Protein AF-A0A6A4GCY9-F1 (afdb_monomer)

Nearest PDB structures (foldseek):
  4qnb-assembly1_A  TM=3.065E-01  e=9.633E+00  Human immunodeficiency virus type 1 (NEW YORK-5 ISOLATE)

pLDDT: mean 76.57, std 22.84, range [27.12, 96.94]

Organism: NCBI:txid1447944

Mean predicted aligned error: 15.74 Å

Sequence (218 aa):
MSSVSQSGEEPVFSLNTETPIQSDPISTRIRATATAKATSNSPFIAPVEPPSNQQTNTQRTDHFAQVPKLAPKGTNFLAFKEQWHIAIAAAGYSHLFDTSFIPPTNPKDPEAPGYIAELTIFQSYTRLESQARSLLTARLDDRLMCKVMKGSTRVLDIWVKLVEQLQVKSEIAISDMKADWEQHTCGPKVNLIDFLAEDQEMVDEIENAGGEVSDSEF

Structure (mmCIF, N/CA/C/O backbone):
data_AF-A0A6A4GCY9-F1
#
_entry.id   AF-A0A6A4GCY9-F1
#
loop_
_atom_site.group_PDB
_atom_site.id
_atom_site.type_symbol
_atom_site.label_atom_id
_atom_site.label_alt_id
_atom_site.label_comp_id
_atom_site.label_asym_id
_atom_site.label_entity_id
_atom_site.label_seq_id
_atom_site.pdbx_PDB_ins_code
_atom_site.Cartn_x
_atom_site.Cartn_y
_atom_site.Cartn_z
_atom_site.occupancy
_atom_site.B_iso_or_equiv
_atom_site.auth_seq_id
_atom_site.auth_comp_id
_atom_site.auth_asym_id
_atom_site.auth_atom_id
_atom_site.pdbx_PDB_model_num
ATOM 1 N N . MET A 1 1 ? -63.575 4.027 -14.511 1.00 34.59 1 MET A N 1
ATOM 2 C CA . MET A 1 1 ? -63.217 3.734 -15.913 1.00 34.59 1 MET A CA 1
ATOM 3 C C . MET A 1 1 ? -63.452 4.994 -16.730 1.00 34.59 1 MET A C 1
ATOM 5 O O . MET A 1 1 ? -64.536 5.533 -16.584 1.00 34.59 1 MET A O 1
ATOM 9 N N . SER A 1 2 ? -62.415 5.440 -17.460 1.00 34.00 2 SER A N 1
ATOM 10 C CA . SER A 1 2 ? -62.393 6.101 -18.791 1.00 34.00 2 SER A CA 1
ATOM 11 C C . SER A 1 2 ? -63.500 7.120 -19.140 1.00 34.00 2 SER A C 1
ATOM 13 O O . SER A 1 2 ? -64.668 6.825 -18.968 1.00 34.00 2 SER A O 1
ATOM 15 N N . SER A 1 3 ? -63.286 8.296 -19.736 1.00 32.81 3 SER A N 1
ATOM 16 C CA . SER A 1 3 ? -62.187 8.856 -20.530 1.00 32.81 3 SER A CA 1
ATOM 17 C C . SER A 1 3 ? -62.479 10.346 -20.820 1.00 32.81 3 SER A C 1
ATOM 19 O O . SER A 1 3 ? -63.639 10.726 -20.913 1.00 32.81 3 SER A O 1
ATOM 21 N N . VAL A 1 4 ? -61.405 11.129 -20.995 1.00 30.95 4 VAL A N 1
ATOM 22 C CA . VAL A 1 4 ? -61.100 12.114 -22.071 1.00 30.95 4 VAL A CA 1
ATOM 23 C C . VAL A 1 4 ? -62.243 12.958 -22.676 1.00 30.95 4 VAL A C 1
ATOM 25 O O . VAL A 1 4 ? -63.154 12.403 -23.284 1.00 30.95 4 VAL A O 1
ATOM 28 N N . SER A 1 5 ? -62.081 14.294 -22.715 1.00 32.53 5 SER A N 1
ATOM 29 C CA . SER A 1 5 ? -61.862 15.091 -23.958 1.00 32.53 5 SER A CA 1
ATOM 30 C C . SER A 1 5 ? -62.069 16.605 -23.786 1.00 32.53 5 SER A C 1
ATOM 32 O O . SER A 1 5 ? -62.898 17.016 -22.985 1.00 32.53 5 SER A O 1
ATOM 34 N N . GLN A 1 6 ? -61.395 17.352 -24.680 1.00 31.86 6 GLN A N 1
ATOM 35 C CA . GLN A 1 6 ? -61.565 18.749 -25.159 1.00 31.86 6 GLN A CA 1
ATOM 36 C C . GLN A 1 6 ? -60.394 19.659 -24.741 1.00 31.86 6 GLN A C 1
ATOM 38 O O . GLN A 1 6 ? -60.183 19.879 -23.558 1.00 31.86 6 GLN A O 1
ATOM 43 N N . SER A 1 7 ? -59.448 20.045 -25.615 1.00 34.38 7 SER A N 1
ATOM 44 C CA . SER A 1 7 ? -59.515 20.796 -26.893 1.00 34.38 7 SER A CA 1
ATOM 45 C C . SER A 1 7 ? -60.159 22.176 -26.737 1.00 34.38 7 SER A C 1
ATOM 47 O O . SER A 1 7 ? -61.351 22.272 -26.468 1.00 34.38 7 SER A O 1
ATOM 49 N N . GLY A 1 8 ? -59.352 23.225 -26.916 1.00 30.17 8 GLY A N 1
ATOM 50 C CA . GLY A 1 8 ? -59.774 24.623 -26.951 1.00 30.17 8 GLY A CA 1
ATOM 51 C C . GLY A 1 8 ? -58.692 25.489 -27.602 1.00 30.17 8 GLY A C 1
ATOM 52 O O . GLY A 1 8 ? -57.516 25.365 -27.267 1.00 30.17 8 GLY A O 1
ATOM 53 N N . GLU A 1 9 ? -59.120 26.283 -28.577 1.00 31.88 9 GLU A N 1
ATOM 54 C CA . GLU A 1 9 ? -58.352 27.092 -29.527 1.00 31.88 9 GLU A CA 1
ATOM 55 C C . GLU A 1 9 ? -57.856 28.448 -28.951 1.00 31.88 9 GLU A C 1
ATOM 57 O O . GLU A 1 9 ? -58.270 28.873 -27.875 1.00 31.88 9 GLU A O 1
ATOM 62 N N . GLU A 1 10 ? -56.950 29.081 -29.714 1.00 34.16 10 GLU A N 1
ATOM 63 C CA . GLU A 1 10 ? -56.359 30.450 -29.717 1.00 34.16 10 GLU A CA 1
ATOM 64 C C . GLU A 1 10 ? -57.265 31.637 -29.255 1.00 34.16 10 GLU A C 1
ATOM 66 O O . GLU A 1 10 ? -58.482 31.463 -29.285 1.00 34.16 10 GLU A O 1
ATOM 71 N N . PRO A 1 11 ? -56.768 32.871 -28.902 1.00 40.78 11 PRO A N 1
ATOM 72 C CA . PRO A 1 11 ? -55.827 33.678 -29.713 1.00 40.78 11 PRO A CA 1
ATOM 73 C C . PRO A 1 11 ? -54.917 34.748 -29.029 1.00 40.78 11 PRO A C 1
ATOM 75 O O . PRO A 1 11 ? -54.937 35.013 -27.831 1.00 40.78 11 PRO A O 1
ATOM 78 N N . VAL A 1 12 ? -54.113 35.365 -29.904 1.00 37.50 12 VAL A N 1
ATOM 79 C CA . VAL A 1 12 ? -53.205 36.533 -29.824 1.00 37.50 12 VAL A CA 1
ATOM 80 C C . VAL A 1 12 ? -53.806 37.793 -29.172 1.00 37.50 12 VAL A C 1
ATOM 82 O O . VAL A 1 12 ? -54.912 38.155 -29.543 1.00 37.50 12 VAL A O 1
ATOM 85 N N . PHE A 1 13 ? -53.034 38.546 -28.363 1.00 27.97 13 PHE A N 1
ATOM 86 C CA . PHE A 1 13 ? -53.015 40.029 -28.368 1.00 27.97 13 PHE A CA 1
ATOM 87 C C . PHE A 1 13 ? -51.719 40.619 -27.771 1.00 27.97 13 PHE A C 1
ATOM 89 O O . PHE A 1 13 ? -51.193 40.156 -26.762 1.00 27.97 13 PHE A O 1
ATOM 96 N N . SER A 1 14 ? -51.223 41.654 -28.449 1.00 30.08 14 SER A N 1
ATOM 97 C CA . SER A 1 14 ? -49.981 42.400 -28.219 1.00 30.08 14 SER A CA 1
ATOM 98 C C . SER A 1 14 ? -50.121 43.568 -27.225 1.00 30.08 14 SER A C 1
ATOM 100 O O . SER A 1 14 ? -51.229 43.991 -26.917 1.00 30.08 14 SER A O 1
ATOM 102 N N . LEU A 1 15 ? -48.959 44.174 -26.922 1.00 27.12 15 LEU A N 1
ATOM 103 C CA . LEU A 1 15 ? -48.684 45.555 -26.468 1.00 27.12 15 LEU A CA 1
ATOM 104 C C . LEU A 1 15 ? -48.473 45.811 -24.964 1.00 27.12 15 LEU A C 1
ATOM 106 O O . LEU A 1 15 ? -49.390 46.063 -24.197 1.00 27.12 15 LEU A O 1
ATOM 110 N N . ASN A 1 16 ? -47.180 45.856 -24.624 1.00 32.66 16 ASN A N 1
ATOM 111 C CA . ASN A 1 16 ? -46.458 46.983 -24.023 1.00 32.66 16 ASN A CA 1
ATOM 112 C C . ASN A 1 16 ? -47.166 47.808 -22.937 1.00 32.66 16 ASN A C 1
ATOM 114 O O . ASN A 1 16 ? -48.049 48.618 -23.207 1.00 32.66 16 ASN A O 1
ATOM 118 N N . THR A 1 17 ? -46.596 47.774 -21.734 1.00 30.52 17 THR A N 1
ATOM 119 C CA . THR A 1 17 ? -46.567 48.947 -20.856 1.00 30.52 17 THR A CA 1
ATOM 120 C C . THR A 1 17 ? -45.145 49.120 -20.334 1.00 30.52 17 THR A C 1
ATOM 122 O O . THR A 1 17 ? -44.640 48.326 -19.547 1.00 30.52 17 THR A O 1
ATOM 125 N N . GLU A 1 18 ? -44.489 50.148 -20.860 1.00 33.09 18 GLU A N 1
ATOM 126 C CA . GLU A 1 18 ? -43.215 50.699 -20.408 1.00 33.09 18 GLU A CA 1
ATOM 127 C C . GLU A 1 18 ? -43.496 51.544 -19.153 1.00 33.09 18 GLU A C 1
ATOM 129 O O . GLU A 1 18 ? -44.460 52.310 -19.131 1.00 33.09 18 GLU A O 1
ATOM 134 N N . THR A 1 19 ? -42.761 51.371 -18.052 1.00 31.61 19 THR A N 1
ATOM 135 C CA . THR A 1 19 ? -41.764 52.320 -17.492 1.00 31.61 19 THR A CA 1
ATOM 136 C C . THR A 1 19 ? -41.604 52.032 -15.971 1.00 31.61 19 THR A C 1
ATOM 138 O O . THR A 1 19 ? -42.406 51.285 -15.413 1.00 31.61 19 THR A O 1
ATOM 141 N N . PRO A 1 20 ? -40.649 52.629 -15.227 1.00 41.44 20 PRO A N 1
ATOM 142 C CA . PRO A 1 20 ? -39.195 52.496 -15.366 1.00 41.44 20 PRO A CA 1
ATOM 143 C C . PRO A 1 20 ? -38.510 52.351 -13.981 1.00 41.44 20 PRO A C 1
ATOM 145 O O . PRO A 1 20 ? -38.681 53.219 -13.132 1.00 41.44 20 PRO A O 1
ATOM 148 N N . ILE A 1 21 ? -37.658 51.350 -13.726 1.00 36.75 21 ILE A N 1
ATOM 149 C CA . ILE A 1 21 ? -36.753 51.415 -12.556 1.00 36.75 21 ILE A CA 1
ATOM 150 C C . ILE A 1 21 ? -35.355 50.916 -12.935 1.00 36.75 21 ILE A C 1
ATOM 152 O O . ILE A 1 21 ? -35.083 49.724 -13.005 1.00 36.75 21 ILE A O 1
ATOM 156 N N . GLN A 1 22 ? -34.504 51.904 -13.222 1.00 41.88 22 GLN A N 1
ATOM 157 C CA . GLN A 1 22 ? -33.107 52.017 -12.803 1.00 41.88 22 GLN A CA 1
ATOM 158 C C . GLN A 1 22 ? -32.239 50.752 -12.916 1.00 41.88 22 GLN A C 1
ATOM 160 O O . GLN A 1 22 ? -32.131 49.941 -12.004 1.00 41.88 22 GLN A O 1
ATOM 165 N N . SER A 1 23 ? -31.545 50.643 -14.046 1.00 38.06 23 SER A N 1
ATOM 166 C CA . SER A 1 23 ? -30.510 49.643 -14.297 1.00 38.06 23 SER A CA 1
ATOM 167 C C . SER A 1 23 ? -29.240 49.900 -13.476 1.00 38.06 23 SER A C 1
ATOM 169 O O . SER A 1 23 ? -28.607 50.949 -13.616 1.00 38.06 23 SER A O 1
ATOM 171 N N . ASP A 1 24 ? -28.849 48.899 -12.687 1.00 42.56 24 ASP A N 1
ATOM 172 C CA . ASP A 1 24 ? -27.568 48.812 -11.985 1.00 42.56 24 ASP A CA 1
ATOM 173 C C . ASP A 1 24 ? -26.361 48.830 -12.950 1.00 42.56 24 ASP A C 1
ATOM 175 O O . ASP A 1 24 ? -26.383 48.169 -13.997 1.00 42.56 24 ASP A O 1
ATOM 179 N N . PRO A 1 25 ? -25.246 49.493 -12.583 1.00 46.34 25 PRO A N 1
ATOM 180 C CA . PRO A 1 25 ? -24.057 49.663 -13.429 1.00 46.34 25 PRO A CA 1
ATOM 181 C C . PRO A 1 25 ? -23.270 48.367 -13.709 1.00 46.34 25 PRO A C 1
ATOM 183 O O . PRO A 1 25 ? -22.265 48.394 -14.421 1.00 46.34 25 PRO A O 1
ATOM 186 N N . ILE A 1 26 ? -23.709 47.222 -13.180 1.00 42.91 26 ILE A N 1
ATOM 187 C CA . ILE A 1 26 ? -23.039 45.926 -13.358 1.00 42.91 26 ILE A CA 1
ATOM 188 C C . ILE A 1 26 ? -23.503 45.228 -14.651 1.00 42.91 26 ILE A C 1
ATOM 190 O O . ILE A 1 26 ? -22.703 44.567 -15.315 1.00 42.91 26 ILE A O 1
ATOM 194 N N . SER A 1 27 ? -24.750 45.440 -15.089 1.00 36.28 27 SER A N 1
ATOM 195 C CA . SER A 1 27 ? -25.304 44.755 -16.272 1.00 36.28 27 SER A CA 1
ATOM 196 C C . SER A 1 27 ? -24.736 45.287 -17.602 1.00 36.28 27 SER A C 1
ATOM 198 O O . SER A 1 27 ? -24.554 44.545 -18.570 1.00 36.28 27 SER A O 1
ATOM 200 N N . THR A 1 28 ? -24.323 46.557 -17.640 1.00 38.84 28 THR A N 1
ATOM 201 C CA . THR A 1 28 ? -23.733 47.188 -18.836 1.00 38.84 28 THR A CA 1
ATOM 202 C C . THR A 1 28 ? -22.344 46.636 -19.179 1.00 38.84 28 THR A C 1
ATOM 204 O O . THR A 1 28 ? -21.918 46.703 -20.333 1.00 38.84 28 THR A O 1
ATOM 207 N N . ARG A 1 29 ? -21.634 46.023 -18.219 1.00 41.16 29 ARG A N 1
ATOM 208 C CA . ARG A 1 29 ? -20.284 45.484 -18.456 1.00 41.16 29 ARG A CA 1
ATOM 209 C C . ARG A 1 29 ? -20.281 44.103 -19.116 1.00 41.16 29 ARG A C 1
ATOM 211 O O . ARG A 1 29 ? -19.302 43.758 -19.767 1.00 41.16 29 ARG A O 1
ATOM 218 N N . ILE A 1 30 ? -21.375 43.345 -19.008 1.00 42.44 30 ILE A N 1
ATOM 219 C CA . ILE A 1 30 ? -21.488 42.001 -19.600 1.00 42.44 30 ILE A CA 1
ATOM 220 C C . ILE A 1 30 ? -21.885 42.080 -21.084 1.00 42.44 30 ILE A C 1
ATOM 222 O O . ILE A 1 30 ? -21.512 41.219 -21.878 1.00 42.44 30 ILE A O 1
ATOM 226 N N . ARG A 1 31 ? -22.575 43.148 -21.512 1.00 37.84 31 ARG A N 1
ATOM 227 C CA . ARG A 1 31 ? -23.026 43.284 -22.910 1.00 37.84 31 ARG A CA 1
ATOM 228 C C . ARG A 1 31 ? -22.006 43.927 -23.858 1.00 37.84 31 ARG A C 1
ATOM 230 O O . ARG A 1 31 ? -22.162 43.811 -25.071 1.00 37.84 31 ARG A O 1
ATOM 237 N N . ALA A 1 32 ? -20.940 44.538 -23.336 1.00 36.72 32 ALA A N 1
ATOM 238 C CA . ALA A 1 32 ? -19.881 45.139 -24.153 1.00 36.72 32 ALA A CA 1
ATOM 239 C C . ALA A 1 32 ? -18.841 44.125 -24.678 1.00 36.72 32 ALA A C 1
ATOM 241 O O . ALA A 1 32 ? -18.143 44.421 -25.643 1.00 36.72 32 ALA A O 1
ATOM 242 N N . THR A 1 33 ? -18.753 42.917 -24.114 1.00 39.09 33 THR A N 1
ATOM 243 C CA . THR A 1 33 ? -17.814 41.874 -24.580 1.00 39.09 33 THR A CA 1
ATOM 244 C C . THR A 1 33 ? -18.423 40.864 -25.555 1.00 39.09 33 THR A C 1
ATOM 246 O O . THR A 1 33 ? -17.688 40.064 -26.125 1.00 39.09 33 THR A O 1
ATOM 249 N N . ALA A 1 34 ? -19.732 40.923 -25.826 1.00 39.81 34 ALA A N 1
ATOM 250 C CA . ALA A 1 34 ? -20.400 40.000 -26.753 1.00 39.81 34 ALA A CA 1
ATOM 251 C C . ALA A 1 34 ? -20.620 40.557 -28.177 1.00 39.81 34 ALA A C 1
ATOM 253 O O . ALA A 1 34 ? -21.030 39.808 -29.059 1.00 39.81 34 ALA A O 1
ATOM 254 N N . THR A 1 35 ? -20.309 41.836 -28.438 1.00 40.31 35 THR A N 1
ATOM 255 C CA . THR A 1 35 ? -20.482 42.450 -29.776 1.00 40.31 35 THR A CA 1
ATOM 256 C C . THR A 1 35 ? -19.222 43.167 -30.268 1.00 40.31 35 THR A C 1
ATOM 258 O O . THR A 1 35 ? -19.282 44.236 -30.861 1.00 40.31 35 THR A O 1
ATOM 261 N N . ALA A 1 36 ? -18.058 42.559 -30.046 1.00 37.34 36 ALA A N 1
ATOM 262 C CA . ALA A 1 36 ? -16.832 42.876 -30.779 1.00 37.34 36 ALA A CA 1
ATOM 263 C C . ALA A 1 36 ? -16.341 41.620 -31.511 1.00 37.34 36 ALA A C 1
ATOM 265 O O . ALA A 1 36 ? -15.215 41.164 -31.345 1.00 37.34 36 ALA A O 1
ATOM 266 N N . LYS A 1 37 ? -17.227 41.026 -32.316 1.00 44.59 37 LYS A N 1
ATOM 267 C CA . LYS A 1 37 ? -16.843 40.077 -33.359 1.00 44.59 37 LYS A CA 1
ATOM 268 C C . LYS A 1 37 ? -17.004 40.772 -34.702 1.00 44.59 37 LYS A C 1
ATOM 270 O O . LYS A 1 37 ? -18.096 40.775 -35.250 1.00 44.59 37 LYS A O 1
ATOM 275 N N . ALA A 1 38 ? -15.918 41.334 -35.218 1.00 44.25 38 ALA A N 1
ATOM 276 C CA . ALA A 1 38 ? -15.601 41.285 -36.643 1.00 44.25 38 ALA A CA 1
ATOM 277 C C . ALA A 1 38 ? -14.220 41.902 -36.885 1.00 44.25 38 ALA A C 1
ATOM 279 O O . ALA A 1 38 ? -13.997 43.073 -36.596 1.00 44.25 38 ALA A O 1
ATOM 280 N N . THR A 1 39 ? -13.349 41.115 -37.516 1.00 44.94 39 THR A N 1
ATOM 281 C CA . THR A 1 39 ? -12.040 41.486 -38.087 1.00 44.94 39 THR A CA 1
ATOM 282 C C . THR A 1 39 ? -10.827 41.226 -37.196 1.00 44.94 39 THR A C 1
ATOM 284 O O . THR A 1 39 ? -10.149 42.128 -36.723 1.00 44.94 39 THR A O 1
ATOM 287 N N . SER A 1 40 ? -10.491 39.947 -37.047 1.00 38.03 40 SER A N 1
ATOM 288 C CA . SER A 1 40 ? -9.095 39.522 -36.941 1.00 38.03 40 SER A CA 1
ATOM 289 C C . SER A 1 40 ? -8.984 38.143 -37.585 1.00 38.03 40 SER A C 1
ATOM 291 O O . SER A 1 40 ? -9.461 37.149 -37.039 1.00 38.03 40 SER A O 1
ATOM 293 N N . ASN A 1 41 ? -8.432 38.104 -38.799 1.00 46.84 41 ASN A N 1
ATOM 294 C CA . ASN A 1 41 ? -8.140 36.883 -39.550 1.00 46.84 41 ASN A CA 1
ATOM 295 C C . ASN A 1 41 ? -6.897 36.197 -38.967 1.00 46.84 41 ASN A C 1
ATOM 297 O O . ASN A 1 41 ? -5.841 36.178 -39.592 1.00 46.84 41 ASN A O 1
ATOM 301 N N . SER A 1 42 ? -7.017 35.641 -37.766 1.00 43.75 42 SER A N 1
ATOM 302 C CA . SER A 1 42 ? -6.008 34.745 -37.204 1.00 43.75 42 SER A CA 1
ATOM 303 C C . SER A 1 42 ? -6.669 33.396 -36.939 1.00 43.75 42 SER A C 1
ATOM 305 O O . SER A 1 42 ? -7.740 33.381 -36.323 1.00 43.75 42 SER A O 1
ATOM 307 N N . PRO A 1 43 ? -6.119 32.263 -37.416 1.00 47.84 43 PRO A N 1
ATOM 308 C CA . PRO A 1 43 ? -6.681 30.968 -37.085 1.00 47.84 43 PRO A CA 1
ATOM 309 C C . PRO A 1 43 ? -6.534 30.790 -35.576 1.00 47.84 43 PRO A C 1
ATOM 311 O O . PRO A 1 43 ? -5.428 30.718 -35.042 1.00 47.84 43 PRO A O 1
ATOM 314 N N . PHE A 1 44 ? -7.667 30.780 -34.880 1.00 43.72 44 PHE A N 1
ATOM 315 C CA . PHE A 1 44 ? -7.728 30.442 -33.471 1.00 43.72 44 PHE A CA 1
ATOM 316 C C . PHE A 1 44 ? -7.284 28.983 -33.349 1.00 43.72 44 PHE A C 1
ATOM 318 O O . PHE A 1 44 ? -8.046 28.066 -33.651 1.00 43.72 44 PHE A O 1
ATOM 325 N N . ILE A 1 45 ? -6.019 28.771 -32.987 1.00 50.81 45 ILE A N 1
ATOM 326 C CA . ILE A 1 45 ? -5.528 27.456 -32.594 1.00 50.81 45 ILE A CA 1
ATOM 327 C C . ILE A 1 45 ? -6.263 27.137 -31.294 1.00 50.81 45 ILE A C 1
ATOM 329 O O . ILE A 1 45 ? -5.970 27.717 -30.248 1.00 50.81 45 ILE A O 1
ATOM 333 N N . ALA A 1 46 ? -7.273 26.271 -31.381 1.00 45.19 46 ALA A N 1
ATOM 334 C CA . ALA A 1 46 ? -7.882 25.684 -30.200 1.00 45.19 46 ALA A CA 1
ATOM 335 C C . ALA A 1 46 ? -6.764 25.053 -29.351 1.00 45.19 46 ALA A C 1
ATOM 337 O O . ALA A 1 46 ? -5.849 24.458 -29.934 1.00 45.19 46 ALA A O 1
ATOM 338 N N . PRO A 1 47 ? -6.792 25.181 -28.010 1.00 44.72 47 PRO A N 1
ATOM 339 C CA . PRO A 1 47 ? -5.876 24.437 -27.161 1.00 44.72 47 PRO A CA 1
ATOM 340 C C . PRO A 1 47 ? -5.938 22.973 -27.582 1.00 44.72 47 PRO A C 1
ATOM 342 O O . PRO A 1 47 ? -7.019 22.386 -27.602 1.00 44.72 47 PRO A O 1
ATOM 345 N N . VAL A 1 48 ? -4.796 22.421 -27.995 1.00 48.62 48 VAL A N 1
ATOM 346 C CA . VAL A 1 48 ? -4.678 20.991 -28.266 1.00 48.62 48 VAL A CA 1
ATOM 347 C C . VAL A 1 48 ? -5.105 20.294 -26.985 1.00 48.62 48 VAL A C 1
ATOM 349 O O . VAL A 1 48 ? -4.450 20.435 -25.952 1.00 48.62 48 VAL A O 1
ATOM 352 N N . GLU A 1 49 ? -6.244 19.614 -27.047 1.00 45.19 49 GLU A N 1
ATOM 353 C CA . GLU A 1 49 ? -6.710 18.750 -25.977 1.00 45.19 49 GLU A CA 1
ATOM 354 C C . GLU A 1 49 ? -5.580 17.741 -25.722 1.00 45.19 49 GLU A C 1
ATOM 356 O O . GLU A 1 49 ? -5.159 17.054 -26.664 1.00 45.19 49 GLU A O 1
ATOM 361 N N . PRO A 1 50 ? -4.972 17.723 -24.519 1.00 44.75 50 PRO A N 1
ATOM 362 C CA . PRO A 1 50 ? -3.868 16.818 -24.263 1.00 44.75 50 PRO A CA 1
ATOM 363 C C . PRO A 1 50 ? -4.371 15.390 -24.489 1.00 44.75 50 PRO A C 1
ATOM 365 O O . PRO A 1 50 ? -5.509 15.082 -24.126 1.00 44.75 50 PRO A O 1
ATOM 368 N N . PRO A 1 51 ? -3.563 14.506 -25.101 1.00 41.06 51 PRO A N 1
ATOM 369 C CA . PRO A 1 51 ? -3.992 13.140 -25.338 1.00 41.06 51 PRO A CA 1
ATOM 370 C C . PRO A 1 51 ? -4.444 12.531 -24.009 1.00 41.06 51 PRO A C 1
ATOM 372 O O . PRO A 1 51 ? -3.722 12.617 -23.013 1.00 41.06 51 PRO A O 1
ATOM 375 N N . SER A 1 52 ? -5.624 11.907 -24.027 1.00 46.84 52 SER A N 1
ATOM 376 C CA . SER A 1 52 ? -6.385 11.330 -22.903 1.00 46.84 52 SER A CA 1
ATOM 377 C C . SER A 1 52 ? -5.609 10.380 -21.961 1.00 46.84 52 SER A C 1
ATOM 379 O O . SER A 1 52 ? -6.180 9.865 -21.005 1.00 46.84 52 SER A O 1
ATOM 381 N N . ASN A 1 53 ? -4.313 10.154 -22.190 1.00 51.81 53 ASN A N 1
ATOM 382 C CA . ASN A 1 53 ? -3.461 9.210 -21.470 1.00 51.81 53 ASN A CA 1
ATOM 383 C C . ASN A 1 53 ? -2.320 9.878 -20.674 1.00 51.81 53 ASN A C 1
ATOM 385 O O . ASN A 1 53 ? -1.491 9.178 -20.093 1.00 51.81 53 ASN A O 1
ATOM 389 N N . GLN A 1 54 ? -2.240 11.213 -20.631 1.00 54.00 54 GLN A N 1
ATOM 390 C CA . GLN A 1 54 ? -1.198 11.930 -19.886 1.00 54.00 54 GLN A CA 1
ATOM 391 C C . GLN A 1 54 ? -1.753 12.583 -18.617 1.00 54.00 54 GLN A C 1
ATOM 393 O O . GLN A 1 54 ? -1.810 13.804 -18.500 1.00 54.00 54 GLN A O 1
ATOM 398 N N . GLN A 1 55 ? -2.126 11.762 -17.631 1.00 61.47 55 GLN A N 1
ATOM 399 C CA . GLN A 1 55 ? -2.265 12.266 -16.264 1.00 61.47 55 GLN A CA 1
ATOM 400 C C . GLN A 1 55 ? -0.922 12.845 -15.808 1.00 61.47 55 GLN A C 1
ATOM 402 O O . GLN A 1 55 ? 0.108 12.163 -15.877 1.00 61.47 55 GLN A O 1
ATOM 407 N N . THR A 1 56 ? -0.929 14.087 -15.329 1.00 69.56 56 THR A N 1
ATOM 408 C CA . THR A 1 56 ? 0.272 14.696 -14.749 1.00 69.56 56 THR A CA 1
ATOM 409 C C . THR A 1 56 ? 0.645 13.982 -13.447 1.00 69.56 56 THR A C 1
ATOM 411 O O . THR A 1 56 ? -0.203 13.387 -12.781 1.00 69.56 56 THR A O 1
ATOM 414 N N . ASN A 1 57 ? 1.921 14.038 -13.048 1.00 68.94 57 ASN A N 1
ATOM 415 C CA . ASN A 1 57 ? 2.356 13.433 -11.781 1.00 68.94 57 ASN A CA 1
ATOM 416 C C . ASN A 1 57 ? 1.548 13.963 -10.585 1.00 68.94 57 ASN A C 1
ATOM 418 O O . ASN A 1 57 ? 1.238 13.188 -9.688 1.00 68.94 57 ASN A O 1
ATOM 422 N N . THR A 1 58 ? 1.165 15.243 -10.616 1.00 69.94 58 THR A N 1
ATOM 423 C CA . THR A 1 58 ? 0.296 15.879 -9.618 1.00 69.94 58 THR A CA 1
ATOM 424 C C . THR A 1 58 ? -1.089 15.230 -9.581 1.00 69.94 58 THR A C 1
ATOM 426 O O . THR A 1 58 ? -1.523 14.788 -8.524 1.00 69.94 58 THR A O 1
ATOM 429 N N . GLN A 1 59 ? -1.729 15.036 -10.740 1.00 76.00 59 GLN A N 1
ATOM 430 C CA . GLN A 1 59 ? -3.033 14.362 -10.811 1.00 76.00 59 GLN A CA 1
ATOM 431 C C . GLN A 1 59 ? -2.984 12.922 -10.284 1.00 76.00 59 GLN A C 1
ATOM 433 O O . GLN A 1 59 ? -3.957 12.436 -9.717 1.00 76.00 59 GLN A O 1
ATOM 438 N N . ARG A 1 60 ? -1.852 12.223 -10.447 1.00 78.19 60 ARG A N 1
ATOM 439 C CA . ARG A 1 60 ? -1.687 10.862 -9.912 1.00 78.19 60 ARG A CA 1
ATOM 440 C C . ARG A 1 60 ? -1.581 10.836 -8.393 1.00 78.19 60 ARG A C 1
ATOM 442 O O . ARG A 1 60 ? -2.029 9.875 -7.779 1.00 78.19 60 ARG A O 1
ATOM 449 N N . THR A 1 61 ? -0.964 11.849 -7.787 1.00 84.19 61 THR A N 1
ATOM 450 C CA . THR A 1 61 ? -0.817 11.920 -6.327 1.00 84.19 61 THR A CA 1
ATOM 451 C C . THR A 1 61 ? -2.108 12.325 -5.623 1.00 84.19 61 THR A C 1
ATOM 453 O O . THR A 1 61 ? -2.315 11.913 -4.484 1.00 84.19 61 THR A O 1
ATOM 456 N N . ASP A 1 62 ? -2.993 13.055 -6.304 1.00 89.25 62 ASP A N 1
ATOM 457 C CA . ASP A 1 62 ? -4.261 13.529 -5.736 1.00 89.25 62 ASP A CA 1
ATOM 458 C C . ASP A 1 62 ? -5.188 12.374 -5.322 1.00 89.25 62 ASP A C 1
ATOM 460 O O . ASP A 1 62 ? -5.849 12.455 -4.286 1.00 89.25 62 ASP A O 1
ATOM 464 N N . HIS A 1 63 ? -5.156 11.245 -6.042 1.00 90.06 63 HIS A N 1
ATOM 465 C CA . HIS A 1 63 ? -5.916 10.033 -5.687 1.00 90.06 63 HIS A CA 1
ATOM 466 C C . HIS A 1 63 ? -5.556 9.475 -4.308 1.00 90.06 63 HIS A C 1
ATOM 468 O O . HIS A 1 63 ? -6.375 8.832 -3.659 1.00 90.06 63 HIS A O 1
ATOM 474 N N . PHE A 1 64 ? -4.341 9.744 -3.825 1.00 92.44 64 PHE A N 1
ATOM 475 C CA . PHE A 1 64 ? -3.887 9.274 -2.520 1.00 92.44 64 PHE A CA 1
ATOM 476 C C . PHE A 1 64 ? -4.310 10.195 -1.378 1.00 92.44 64 PHE A C 1
ATOM 478 O O . PHE A 1 64 ? -4.107 9.829 -0.224 1.00 92.44 64 PHE A O 1
ATOM 485 N N . ALA A 1 65 ? -4.879 11.374 -1.651 1.00 89.62 65 ALA A N 1
ATOM 486 C CA . ALA A 1 65 ? -5.303 12.312 -0.611 1.00 89.62 65 ALA A CA 1
ATOM 487 C C . ALA A 1 65 ? -6.342 11.694 0.338 1.00 89.62 65 ALA A C 1
ATOM 489 O O . ALA A 1 65 ? -6.263 11.924 1.543 1.00 89.62 65 ALA A O 1
ATOM 490 N N . GLN A 1 66 ? -7.236 10.860 -0.202 1.00 87.56 66 GLN A N 1
ATOM 491 C CA . GLN A 1 66 ? -8.291 10.172 0.548 1.00 87.56 66 GLN A CA 1
ATOM 492 C C . GLN A 1 66 ? -7.810 8.920 1.283 1.00 87.56 66 GLN A C 1
ATOM 494 O O . GLN A 1 66 ? -8.525 8.383 2.124 1.00 87.56 66 GLN A O 1
ATOM 499 N N . VAL A 1 67 ? -6.595 8.442 0.996 1.00 93.25 67 VAL A N 1
ATOM 500 C CA . VAL A 1 67 ? -6.074 7.262 1.678 1.00 93.25 67 VAL A CA 1
ATOM 501 C C . VAL A 1 67 ? -5.686 7.647 3.109 1.00 93.25 67 VAL A C 1
ATOM 503 O O . VAL A 1 67 ? -4.787 8.483 3.292 1.00 93.25 67 VAL A O 1
ATOM 506 N N . PRO A 1 68 ? -6.304 7.045 4.141 1.00 91.56 68 PRO A N 1
ATOM 507 C CA . PRO A 1 68 ? -5.995 7.386 5.520 1.00 91.56 68 PRO A CA 1
ATOM 508 C C . PRO A 1 68 ? -4.540 7.045 5.852 1.00 91.56 68 PRO A C 1
ATOM 510 O O . PRO A 1 68 ? -3.912 6.184 5.233 1.00 91.56 68 PRO A O 1
ATOM 513 N N . LYS A 1 69 ? -3.974 7.726 6.851 1.00 93.00 69 LYS A N 1
ATOM 514 C CA . LYS A 1 69 ? -2.742 7.226 7.466 1.00 93.00 69 LYS A CA 1
ATOM 515 C C . LYS A 1 69 ? -3.066 5.951 8.223 1.00 93.00 69 LYS A C 1
ATOM 517 O O . LYS A 1 69 ? -4.110 5.853 8.867 1.00 93.00 69 LYS A O 1
ATOM 522 N N . LEU A 1 70 ? -2.169 4.986 8.148 1.00 90.06 70 LEU A N 1
ATOM 523 C CA . LEU A 1 70 ? -2.363 3.732 8.835 1.00 90.06 70 LEU A CA 1
ATOM 524 C C . LEU A 1 70 ? -2.159 3.920 10.346 1.00 90.06 70 LEU A C 1
ATOM 526 O O . LE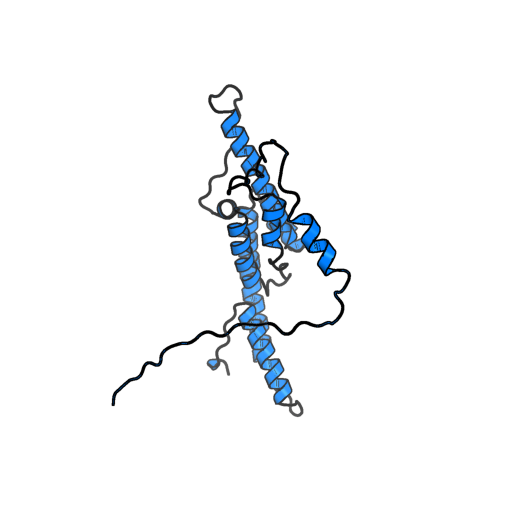U A 1 70 ? -1.159 4.491 10.785 1.00 90.06 70 LEU A O 1
ATOM 530 N N . ALA A 1 71 ? -3.107 3.432 11.141 1.00 86.25 71 ALA A N 1
ATOM 531 C CA . ALA A 1 71 ? -3.012 3.446 12.590 1.00 86.25 71 ALA A CA 1
ATOM 532 C C . ALA A 1 71 ? -1.897 2.490 13.063 1.00 86.25 71 ALA A C 1
ATOM 534 O O . ALA A 1 71 ? -1.785 1.378 12.541 1.00 86.25 71 ALA A O 1
ATOM 535 N N . PRO A 1 72 ? -1.114 2.836 14.104 1.00 78.56 72 PRO A N 1
ATOM 536 C CA . PRO A 1 72 ? -0.015 1.988 14.591 1.00 78.56 72 PRO A CA 1
ATOM 537 C C . PRO A 1 72 ? -0.439 0.571 15.018 1.00 78.56 72 PRO A C 1
ATOM 539 O O . PRO A 1 72 ? 0.343 -0.386 14.923 1.00 78.56 72 PRO A O 1
ATOM 542 N N . LYS A 1 73 ? -1.683 0.447 15.503 1.00 76.50 73 LYS A N 1
ATOM 543 C CA . LYS A 1 73 ? -2.319 -0.815 15.904 1.00 76.50 73 LYS A CA 1
ATOM 544 C C . LYS A 1 73 ? -2.985 -1.562 14.738 1.00 76.50 73 LYS A C 1
ATOM 546 O O . LYS A 1 73 ? -3.326 -2.721 14.904 1.00 76.50 73 LYS A O 1
ATOM 551 N N . GLY A 1 74 ? -3.126 -0.940 13.566 1.00 79.19 74 GLY A N 1
ATOM 552 C CA . GLY A 1 74 ? -3.773 -1.550 12.401 1.00 79.19 74 GLY A CA 1
ATOM 553 C C . GLY A 1 74 ? -5.303 -1.585 12.462 1.00 79.19 74 GLY A C 1
ATOM 554 O O . GLY A 1 74 ? -5.907 -2.276 11.654 1.00 79.19 74 GLY A O 1
ATOM 555 N N . THR A 1 75 ? -5.936 -0.833 13.366 1.00 82.56 75 THR A N 1
ATOM 556 C CA . THR A 1 75 ? -7.404 -0.808 13.534 1.00 82.56 75 THR A CA 1
ATOM 557 C C . THR A 1 75 ? -8.143 -0.331 12.286 1.00 82.56 75 THR A C 1
ATOM 559 O O . THR A 1 75 ? -9.220 -0.814 11.985 1.00 82.56 75 THR A O 1
ATOM 562 N N . ASN A 1 76 ? -7.540 0.563 11.499 1.00 87.25 76 ASN A N 1
ATOM 563 C CA . ASN A 1 76 ? -8.092 1.020 10.224 1.00 87.25 76 ASN A CA 1
ATOM 564 C C . ASN A 1 76 ? -7.494 0.289 9.008 1.00 87.25 76 ASN A C 1
ATOM 566 O O . ASN A 1 76 ? -7.531 0.821 7.896 1.00 87.25 76 ASN A O 1
ATOM 570 N N . PHE A 1 77 ? -6.877 -0.885 9.197 1.00 88.00 77 PHE A N 1
ATOM 571 C CA . PHE A 1 77 ? -6.153 -1.564 8.123 1.00 88.00 77 PHE A CA 1
ATOM 572 C C . PHE A 1 77 ? -7.064 -1.964 6.958 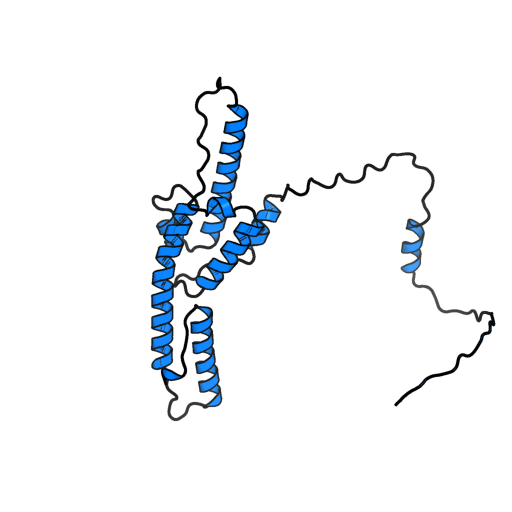1.00 88.00 77 PHE A C 1
ATOM 574 O O . PHE A 1 77 ? -6.653 -1.816 5.808 1.00 88.00 77 PHE A O 1
ATOM 581 N N . LEU A 1 78 ? -8.296 -2.405 7.229 1.00 86.19 78 LEU A N 1
ATOM 582 C CA . LEU A 1 78 ? -9.250 -2.779 6.185 1.00 86.19 78 LEU A CA 1
ATOM 583 C C . LEU A 1 78 ? -9.601 -1.578 5.293 1.00 86.19 78 LEU A C 1
ATOM 585 O O . LEU A 1 78 ? -9.363 -1.619 4.084 1.00 86.19 78 LEU A O 1
ATOM 589 N N . ALA A 1 79 ? -10.042 -0.475 5.906 1.00 88.75 79 ALA A N 1
ATOM 590 C CA . ALA A 1 79 ? -10.341 0.773 5.206 1.00 88.75 79 ALA A CA 1
ATOM 591 C C . ALA A 1 79 ? -9.114 1.325 4.458 1.00 88.75 79 ALA A C 1
ATOM 593 O O . ALA A 1 79 ? -9.212 1.745 3.305 1.00 88.75 79 ALA A O 1
ATOM 594 N N . PHE A 1 80 ? -7.930 1.279 5.078 1.00 92.44 80 PHE A N 1
ATOM 595 C CA . PHE A 1 80 ? -6.678 1.652 4.422 1.00 92.44 80 PHE A CA 1
ATOM 596 C C . PHE A 1 80 ? -6.420 0.802 3.176 1.00 92.44 80 PHE A C 1
ATOM 598 O O . PHE A 1 80 ? -6.112 1.346 2.118 1.00 92.44 80 PHE A O 1
ATOM 605 N N . LYS A 1 81 ? -6.542 -0.525 3.291 1.00 91.88 81 LYS A N 1
ATOM 606 C CA . LYS A 1 81 ? -6.280 -1.469 2.205 1.00 91.88 81 LYS A CA 1
ATOM 607 C C . LYS A 1 81 ? -7.227 -1.229 1.035 1.00 91.88 81 LYS A C 1
ATOM 609 O O . LYS A 1 81 ? -6.765 -1.214 -0.102 1.00 91.88 81 LYS A O 1
ATOM 614 N N . GLU A 1 82 ? -8.514 -1.034 1.288 1.00 92.00 82 GLU A N 1
ATOM 615 C CA . GLU A 1 82 ? -9.501 -0.765 0.242 1.00 92.00 82 GLU A CA 1
ATOM 616 C C . GLU A 1 82 ? -9.219 0.561 -0.477 1.00 92.00 82 GLU A C 1
ATOM 618 O O . GLU A 1 82 ? -9.030 0.580 -1.696 1.00 92.00 82 GLU A O 1
ATOM 623 N N . GLN A 1 83 ? -9.068 1.655 0.276 1.00 94.44 83 GLN A N 1
ATOM 624 C CA . GLN A 1 83 ? -8.775 2.975 -0.291 1.00 94.44 83 GLN A CA 1
ATOM 625 C C . GLN A 1 83 ? -7.434 2.997 -1.035 1.00 94.44 83 GLN A C 1
ATOM 627 O O . GLN A 1 83 ? -7.308 3.632 -2.083 1.00 94.44 83 GLN A O 1
ATOM 632 N N . TRP A 1 84 ? -6.433 2.261 -0.541 1.00 95.62 84 TRP A N 1
ATOM 633 C CA . TRP A 1 84 ? -5.154 2.100 -1.226 1.00 95.62 84 TRP A CA 1
ATOM 634 C C . TRP A 1 84 ? -5.323 1.424 -2.592 1.00 95.62 84 TRP A C 1
ATOM 636 O O . TRP A 1 84 ? -4.786 1.927 -3.578 1.00 95.62 84 TRP A O 1
ATOM 646 N N . HIS A 1 85 ? -6.094 0.330 -2.685 1.00 95.12 85 HIS A N 1
ATOM 647 C CA . HIS A 1 85 ? -6.349 -0.356 -3.959 1.00 95.12 85 HIS A CA 1
ATOM 648 C C . HIS A 1 85 ? -7.082 0.534 -4.970 1.00 95.12 85 HIS A C 1
ATOM 650 O O . HIS A 1 85 ? -6.727 0.544 -6.152 1.00 95.12 85 HIS A O 1
ATOM 656 N N . ILE A 1 86 ? -8.061 1.317 -4.510 1.00 94.31 86 ILE A N 1
ATOM 657 C CA . ILE A 1 86 ? -8.774 2.287 -5.350 1.00 94.31 86 ILE A CA 1
ATOM 658 C C . ILE A 1 86 ? -7.796 3.349 -5.873 1.00 94.31 86 ILE A C 1
ATOM 660 O O . ILE A 1 86 ? -7.754 3.617 -7.076 1.00 94.31 86 ILE A O 1
ATOM 664 N N . ALA A 1 87 ? -6.956 3.907 -4.997 1.00 95.38 87 ALA A N 1
ATOM 665 C CA . ALA A 1 87 ? -5.999 4.948 -5.362 1.00 95.38 87 ALA A CA 1
ATOM 666 C C . ALA A 1 87 ? -4.943 4.458 -6.368 1.00 95.38 87 ALA A C 1
ATOM 668 O O . ALA A 1 87 ? -4.666 5.149 -7.352 1.00 95.38 87 ALA A O 1
ATOM 669 N N . ILE A 1 88 ? -4.375 3.258 -6.183 1.00 95.38 88 ILE A N 1
ATOM 670 C CA . ILE A 1 88 ? -3.399 2.706 -7.140 1.00 95.38 88 ILE A CA 1
ATOM 671 C C . ILE A 1 88 ? -4.041 2.382 -8.492 1.00 95.38 88 ILE A C 1
ATOM 673 O O . ILE A 1 88 ? -3.372 2.535 -9.514 1.00 95.38 88 ILE A O 1
ATOM 677 N N . ALA A 1 89 ? -5.317 1.982 -8.522 1.00 93.31 89 ALA A N 1
ATOM 678 C CA . ALA A 1 89 ? -6.048 1.762 -9.765 1.00 93.31 89 ALA A CA 1
ATOM 679 C C . ALA A 1 89 ? -6.279 3.078 -10.511 1.00 93.31 89 ALA A C 1
ATOM 681 O O . ALA A 1 89 ? -5.924 3.189 -11.685 1.00 93.31 89 ALA A O 1
ATOM 682 N N . ALA A 1 90 ? -6.767 4.104 -9.812 1.00 91.81 90 ALA A N 1
ATOM 683 C CA . ALA A 1 90 ? -7.008 5.426 -10.384 1.00 91.81 90 ALA A CA 1
ATOM 684 C C . ALA A 1 90 ? -5.721 6.128 -10.864 1.00 91.81 90 ALA A C 1
ATOM 686 O O . ALA A 1 90 ? -5.746 6.878 -11.841 1.00 91.81 90 ALA A O 1
ATOM 687 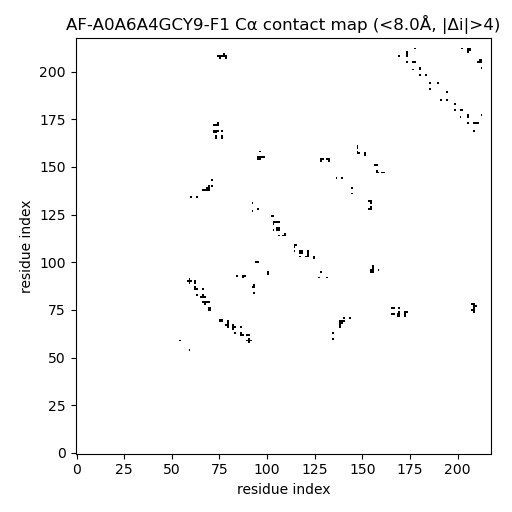N N . ALA A 1 91 ? -4.590 5.868 -10.200 1.00 91.81 91 ALA A N 1
ATOM 688 C CA . ALA A 1 91 ? -3.286 6.434 -10.542 1.00 91.81 91 ALA A CA 1
ATOM 689 C C . ALA A 1 91 ? -2.472 5.596 -11.553 1.00 91.81 91 ALA A C 1
ATOM 691 O O . ALA A 1 91 ? -1.377 6.009 -11.950 1.00 91.81 91 ALA A O 1
ATOM 692 N N . GLY A 1 92 ? -2.975 4.426 -11.964 1.00 91.69 92 GLY A N 1
ATOM 693 C CA . GLY A 1 92 ? -2.312 3.542 -12.928 1.00 91.69 92 GLY A CA 1
ATOM 694 C C . GLY A 1 92 ? -1.113 2.760 -12.373 1.00 91.69 92 GLY A C 1
ATOM 695 O O . GLY A 1 92 ? -0.241 2.352 -13.140 1.00 91.69 92 GLY A O 1
ATOM 696 N N . TYR A 1 93 ? -1.047 2.539 -11.059 1.00 94.56 93 TYR A N 1
ATOM 697 C CA . TYR A 1 93 ? 0.015 1.776 -10.392 1.00 94.56 93 TYR A CA 1
ATOM 698 C C . TYR A 1 93 ? -0.331 0.307 -10.132 1.00 94.56 93 TYR A C 1
ATOM 700 O O . TYR A 1 93 ? 0.542 -0.416 -9.667 1.00 94.56 93 TYR A O 1
ATOM 708 N N . SER A 1 94 ? -1.550 -0.164 -10.429 1.00 94.75 94 SER A N 1
ATOM 709 C CA . SER A 1 94 ? -2.001 -1.528 -10.080 1.00 94.75 94 SER A CA 1
ATOM 710 C C . SER A 1 94 ? -1.025 -2.638 -10.471 1.00 94.75 94 SER A C 1
ATOM 712 O O . SER A 1 94 ? -0.776 -3.536 -9.676 1.00 94.75 94 SER A O 1
ATOM 714 N N . HIS A 1 95 ? -0.417 -2.548 -11.657 1.00 94.38 95 HIS A N 1
ATOM 715 C CA . HIS A 1 95 ? 0.555 -3.531 -12.145 1.00 94.38 95 HIS A CA 1
ATOM 716 C C . HIS A 1 95 ? 1.793 -3.674 -11.241 1.00 94.38 95 HIS A C 1
ATOM 718 O O . HIS A 1 95 ? 2.364 -4.753 -11.162 1.00 94.38 95 HIS A O 1
ATOM 724 N N . LEU A 1 96 ? 2.188 -2.625 -10.512 1.00 96.38 96 LEU A N 1
ATOM 725 C CA . LEU A 1 96 ? 3.322 -2.673 -9.579 1.00 96.38 96 LEU A CA 1
ATOM 726 C C . LEU A 1 96 ? 3.019 -3.486 -8.312 1.00 96.38 96 LEU A C 1
ATOM 728 O O . LEU A 1 96 ? 3.938 -3.853 -7.584 1.00 96.38 96 LEU A O 1
ATOM 732 N N . PHE A 1 97 ? 1.740 -3.752 -8.040 1.00 95.88 97 PHE A N 1
ATOM 733 C CA . PHE A 1 97 ? 1.259 -4.537 -6.901 1.00 95.88 97 PHE A CA 1
ATOM 734 C C . PHE A 1 97 ? 0.787 -5.938 -7.319 1.00 95.88 97 PHE A C 1
ATOM 736 O O . PHE A 1 97 ? 0.307 -6.702 -6.483 1.00 95.88 97 PHE A O 1
ATOM 743 N N . ASP A 1 98 ? 0.940 -6.293 -8.594 1.00 93.69 98 ASP A N 1
ATOM 744 C CA . ASP A 1 98 ? 0.586 -7.605 -9.115 1.00 93.69 98 ASP A CA 1
ATOM 745 C C . ASP A 1 98 ? 1.766 -8.576 -8.978 1.00 93.69 98 ASP A C 1
ATOM 747 O O . ASP A 1 98 ? 2.875 -8.329 -9.454 1.00 93.69 98 ASP A O 1
ATOM 751 N N . THR A 1 99 ? 1.519 -9.720 -8.343 1.00 92.62 99 THR A N 1
ATOM 752 C CA . THR A 1 99 ? 2.508 -10.798 -8.195 1.00 92.62 99 THR A CA 1
ATOM 753 C C . THR A 1 99 ? 2.959 -1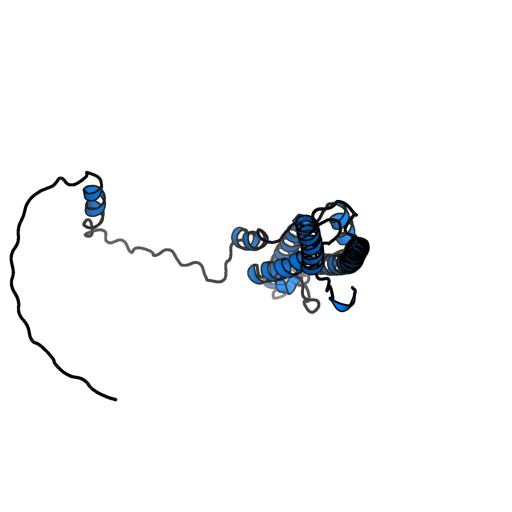1.413 -9.520 1.00 92.62 99 THR A C 1
ATOM 755 O O . THR A 1 99 ? 4.069 -11.938 -9.592 1.00 92.62 99 THR A O 1
ATOM 758 N N . SER A 1 100 ? 2.127 -11.331 -10.561 1.00 93.94 100 SER A N 1
ATOM 759 C CA . SER A 1 100 ? 2.417 -11.842 -11.901 1.00 93.94 100 SER A CA 1
ATOM 760 C C . SER A 1 100 ? 3.223 -10.864 -12.761 1.00 93.94 100 SER A C 1
ATOM 762 O O . SER A 1 100 ? 3.776 -11.257 -13.791 1.00 93.94 100 SER A O 1
ATOM 764 N N . PHE A 1 101 ? 3.338 -9.600 -12.339 1.00 93.75 101 PHE A N 1
ATOM 765 C CA . PHE A 1 101 ? 4.081 -8.590 -13.078 1.00 93.75 101 PHE A CA 1
ATOM 766 C C . PHE A 1 101 ? 5.590 -8.840 -13.000 1.00 93.75 101 PHE A C 1
ATOM 768 O O . PHE A 1 101 ? 6.184 -8.948 -11.920 1.00 93.75 101 PHE A O 1
ATOM 775 N N . ILE A 1 102 ? 6.223 -8.882 -14.173 1.00 93.56 102 ILE A N 1
ATOM 776 C CA . ILE A 1 102 ? 7.667 -9.054 -14.326 1.00 93.56 102 ILE A CA 1
ATOM 777 C C . ILE A 1 102 ? 8.285 -7.681 -14.619 1.00 93.56 102 ILE A C 1
ATOM 779 O O . ILE A 1 102 ? 8.030 -7.117 -15.686 1.00 93.56 102 ILE A O 1
ATOM 783 N N . PRO A 1 103 ? 9.106 -7.131 -13.706 1.00 94.06 103 PRO A N 1
ATOM 784 C CA . PRO A 1 103 ? 9.781 -5.861 -13.928 1.00 94.06 103 PRO A CA 1
ATOM 785 C C . PRO A 1 103 ? 10.695 -5.884 -15.159 1.00 94.06 103 PRO A C 1
ATOM 787 O O . PRO A 1 103 ? 11.400 -6.876 -15.378 1.00 94.06 103 PRO A O 1
ATOM 790 N N . PRO A 1 104 ? 10.771 -4.782 -15.926 1.00 94.88 104 PRO A N 1
ATOM 791 C CA . PRO A 1 104 ? 11.773 -4.651 -16.971 1.00 94.88 104 PRO A CA 1
ATOM 792 C C . PRO A 1 104 ? 13.182 -4.661 -16.367 1.00 94.88 104 PRO A C 1
ATOM 794 O O . PRO A 1 104 ? 13.423 -4.145 -15.273 1.00 94.88 104 PRO A O 1
ATOM 797 N N . THR A 1 105 ? 14.130 -5.237 -17.102 1.00 94.06 105 THR A N 1
ATOM 798 C CA . THR A 1 105 ? 15.542 -5.291 -16.702 1.00 94.06 105 THR A CA 1
ATOM 799 C C . THR A 1 105 ? 16.307 -4.128 -17.326 1.00 94.06 105 THR A C 1
ATOM 801 O O . THR A 1 105 ? 15.990 -3.700 -18.431 1.00 94.06 105 THR A O 1
ATOM 804 N N . ASN A 1 106 ? 17.326 -3.620 -16.629 1.00 94.06 106 ASN A N 1
ATOM 805 C CA . ASN A 1 106 ? 18.213 -2.600 -17.181 1.00 94.06 106 ASN A CA 1
ATOM 806 C C . ASN A 1 106 ? 18.980 -3.165 -18.396 1.00 94.06 106 ASN A C 1
ATOM 808 O O . ASN A 1 106 ? 19.746 -4.123 -18.206 1.00 94.06 106 ASN A O 1
ATOM 812 N N . PRO A 1 107 ? 18.811 -2.612 -19.611 1.00 94.31 107 PRO A N 1
ATOM 813 C CA . PRO A 1 107 ? 19.544 -3.084 -20.778 1.00 94.31 107 PRO A CA 1
ATOM 814 C C . PRO A 1 107 ? 21.043 -2.788 -20.627 1.00 94.31 107 PRO A C 1
ATOM 816 O O . PRO A 1 107 ? 21.442 -1.726 -20.147 1.00 94.31 107 PRO A O 1
ATOM 819 N N . LYS A 1 108 ? 21.890 -3.751 -21.012 1.00 94.12 108 LYS A N 1
ATOM 820 C CA . LYS A 1 108 ? 23.347 -3.694 -20.774 1.00 94.12 108 LYS A CA 1
ATOM 821 C C . LYS A 1 108 ? 24.169 -3.319 -22.002 1.00 94.12 108 LYS A C 1
ATOM 823 O O . LYS A 1 108 ? 25.262 -2.788 -21.835 1.00 94.12 108 LYS A O 1
ATOM 828 N N . ASP A 1 109 ? 23.672 -3.630 -23.193 1.00 93.06 109 ASP A N 1
ATOM 829 C CA . ASP A 1 109 ? 24.409 -3.469 -24.444 1.00 93.06 109 ASP A CA 1
ATOM 830 C C . ASP A 1 109 ? 23.873 -2.264 -25.235 1.00 93.06 109 ASP A C 1
ATOM 832 O O . ASP A 1 109 ? 22.766 -2.352 -25.770 1.00 93.06 109 ASP A O 1
ATOM 836 N N . PRO A 1 110 ? 24.621 -1.148 -25.307 1.00 92.31 110 PRO A N 1
ATOM 837 C CA . PRO A 1 110 ? 24.189 0.049 -26.022 1.00 92.31 110 PRO A CA 1
ATOM 838 C C . PRO A 1 110 ? 24.112 -0.131 -27.544 1.00 92.31 110 PRO A C 1
ATOM 840 O O . PRO A 1 110 ? 23.419 0.645 -28.198 1.00 92.31 110 PRO A O 1
ATOM 843 N N . GLU A 1 111 ? 24.783 -1.143 -28.104 1.00 93.62 111 GLU A N 1
ATOM 844 C CA . GLU A 1 111 ? 24.803 -1.419 -29.547 1.00 93.62 111 GLU A CA 1
ATOM 845 C C . GLU A 1 111 ? 23.678 -2.379 -29.975 1.00 93.62 111 GLU A C 1
ATOM 847 O O . GLU A 1 111 ? 23.437 -2.582 -31.169 1.00 93.62 111 GLU A O 1
ATOM 852 N N . ALA A 1 112 ? 22.959 -2.974 -29.015 1.00 92.81 112 ALA A N 1
ATOM 853 C CA . ALA A 1 112 ? 21.887 -3.913 -29.303 1.00 92.81 112 ALA A CA 1
ATOM 854 C C . ALA A 1 112 ? 20.704 -3.224 -30.018 1.00 92.81 112 ALA A C 1
ATOM 856 O O . ALA A 1 112 ? 20.251 -2.147 -29.600 1.00 92.81 112 ALA A O 1
ATOM 857 N N . PRO A 1 113 ? 20.121 -3.856 -31.056 1.00 92.31 113 PRO A N 1
ATOM 858 C CA . PRO A 1 113 ? 18.894 -3.367 -31.671 1.00 92.31 113 PRO A CA 1
ATOM 859 C C . PRO A 1 113 ? 17.778 -3.240 -30.625 1.00 92.31 113 PRO A C 1
ATOM 861 O O . PRO A 1 113 ? 17.384 -4.226 -30.014 1.00 92.31 113 PRO A O 1
ATOM 864 N N . GLY A 1 114 ? 17.260 -2.025 -30.426 1.00 92.19 114 GLY A N 1
ATOM 865 C CA . GLY A 1 114 ? 16.191 -1.755 -29.455 1.00 92.19 114 GLY A CA 1
ATOM 866 C C . GLY A 1 114 ? 16.646 -1.219 -28.092 1.00 92.19 114 GLY A C 1
ATOM 867 O O . GLY A 1 114 ? 15.780 -0.842 -27.303 1.00 92.19 114 GLY A O 1
ATOM 868 N N . TYR A 1 115 ? 17.957 -1.070 -27.844 1.00 94.94 115 TYR A N 1
ATOM 869 C CA . TYR A 1 115 ? 18.512 -0.566 -26.574 1.00 94.94 115 TYR A CA 1
ATOM 870 C C . TYR A 1 115 ? 17.803 0.691 -26.044 1.00 94.94 115 TYR A C 1
ATOM 872 O O . TYR A 1 115 ? 17.396 0.748 -24.886 1.00 94.94 115 TYR A O 1
ATOM 880 N N . ILE A 1 116 ? 17.596 1.695 -26.903 1.00 94.56 116 ILE A N 1
ATOM 881 C CA . ILE A 1 116 ? 16.957 2.964 -26.519 1.00 94.56 116 ILE A CA 1
ATOM 882 C C . ILE A 1 116 ? 15.508 2.759 -26.052 1.00 94.56 116 ILE A C 1
ATOM 884 O O . ILE A 1 116 ? 15.070 3.396 -25.089 1.00 94.56 116 ILE A O 1
ATOM 888 N N . ALA A 1 117 ? 14.761 1.867 -26.706 1.00 94.50 117 ALA A N 1
ATOM 889 C CA . ALA A 1 117 ? 13.375 1.582 -26.349 1.00 94.50 117 ALA A CA 1
ATOM 890 C C . ALA A 1 117 ? 13.298 0.844 -25.005 1.00 94.50 117 ALA A C 1
ATOM 892 O O . ALA A 1 117 ? 12.547 1.252 -24.119 1.00 94.50 117 ALA A O 1
ATOM 893 N N . GLU A 1 118 ? 14.129 -0.184 -24.820 1.00 95.44 118 GLU A N 1
ATOM 894 C CA . GLU A 1 118 ? 14.225 -0.932 -23.562 1.00 95.44 118 GLU A CA 1
ATOM 895 C C . GLU A 1 118 ? 14.666 -0.041 -22.397 1.00 95.44 118 GLU A C 1
ATOM 897 O O . GLU A 1 118 ? 14.086 -0.097 -21.312 1.00 95.44 118 GLU A O 1
ATOM 902 N N . LEU A 1 119 ? 15.636 0.848 -22.632 1.00 95.69 119 LEU A N 1
ATOM 903 C CA . LEU A 1 119 ? 16.113 1.794 -21.628 1.00 95.69 119 LEU A CA 1
ATOM 904 C C . LEU A 1 119 ? 15.000 2.761 -21.217 1.00 95.69 119 LEU A C 1
ATOM 906 O O . LEU A 1 119 ? 14.816 3.025 -20.029 1.00 95.69 119 LEU A O 1
ATOM 910 N N . THR A 1 120 ? 14.219 3.247 -22.183 1.00 95.69 120 THR A N 1
ATOM 911 C CA . THR A 1 120 ? 13.075 4.135 -21.928 1.00 95.69 120 THR A CA 1
ATOM 912 C C . THR A 1 120 ? 12.005 3.443 -21.081 1.00 95.69 120 THR A C 1
ATOM 914 O O . THR A 1 120 ? 11.466 4.046 -20.146 1.00 95.69 120 THR A O 1
ATOM 917 N N . ILE A 1 121 ? 11.720 2.167 -21.359 1.00 94.69 121 ILE A N 1
ATOM 918 C CA . ILE A 1 121 ? 10.790 1.346 -20.570 1.00 94.69 121 ILE A CA 1
ATOM 919 C C . ILE A 1 121 ? 11.323 1.159 -19.146 1.00 94.69 121 ILE A C 1
ATOM 921 O O . ILE A 1 121 ? 10.601 1.422 -18.182 1.00 94.69 121 ILE A O 1
ATOM 925 N N . PHE A 1 122 ? 12.591 0.769 -18.998 1.00 96.06 122 PHE A N 1
ATOM 926 C CA . PHE A 1 122 ? 13.229 0.559 -17.698 1.00 96.06 122 PHE A CA 1
ATOM 927 C C . PHE A 1 122 ? 13.245 1.834 -16.837 1.00 96.06 122 PHE A C 1
ATOM 929 O O . PHE A 1 122 ? 12.902 1.798 -15.652 1.00 96.06 122 PHE A O 1
ATOM 936 N N . GLN A 1 123 ? 13.589 2.982 -17.427 1.00 95.56 123 GLN A N 1
ATOM 937 C CA . GLN A 1 123 ? 13.583 4.276 -16.739 1.00 95.56 123 GLN A CA 1
ATOM 938 C C . GLN A 1 123 ? 12.169 4.698 -16.330 1.00 95.56 123 GLN A C 1
ATOM 940 O O . GLN A 1 123 ? 11.961 5.166 -15.208 1.00 95.56 123 GLN A O 1
ATOM 945 N N . SER A 1 124 ? 11.186 4.492 -17.211 1.00 93.56 124 SER A N 1
ATOM 946 C CA . SER A 1 124 ? 9.781 4.787 -16.918 1.00 93.56 124 SER A CA 1
ATOM 947 C C . SER A 1 124 ? 9.273 3.945 -15.752 1.00 93.56 124 SER A C 1
ATOM 949 O O . SER A 1 124 ? 8.707 4.499 -14.811 1.00 93.56 124 SER A O 1
ATOM 951 N N . TYR A 1 125 ? 9.544 2.638 -15.769 1.00 95.19 125 TYR A N 1
ATOM 952 C CA . TYR A 1 125 ? 9.237 1.734 -14.663 1.00 95.19 125 TYR A CA 1
ATOM 953 C C . TYR A 1 125 ? 9.898 2.190 -13.358 1.00 95.19 125 TYR A C 1
ATOM 955 O O . TYR A 1 125 ? 9.208 2.385 -12.366 1.00 95.19 125 TYR A O 1
ATOM 963 N N . THR A 1 126 ? 11.209 2.450 -13.365 1.00 95.75 126 THR A N 1
ATOM 964 C CA . THR A 1 126 ? 11.962 2.855 -12.162 1.00 95.75 126 THR A CA 1
ATOM 965 C C . THR A 1 126 ? 11.388 4.127 -11.528 1.00 95.75 126 THR A C 1
ATOM 967 O O . THR A 1 126 ? 11.316 4.262 -10.302 1.00 95.75 126 THR A O 1
ATOM 970 N N . ARG A 1 127 ? 10.921 5.067 -12.357 1.00 94.06 127 ARG A N 1
ATOM 971 C CA . ARG A 1 127 ? 10.249 6.276 -11.880 1.00 94.06 127 ARG A CA 1
ATOM 972 C C . ARG A 1 127 ? 8.906 5.960 -11.216 1.00 94.06 127 ARG A C 1
ATOM 974 O O . ARG A 1 127 ? 8.652 6.464 -10.128 1.00 94.06 127 ARG A O 1
ATOM 981 N N . LEU A 1 128 ? 8.066 5.131 -11.839 1.00 93.44 128 LEU A N 1
ATOM 982 C CA . LEU A 1 128 ? 6.775 4.737 -11.259 1.00 93.44 128 LEU A CA 1
ATOM 983 C C . LEU A 1 128 ? 6.965 3.953 -9.956 1.00 93.44 128 LEU A C 1
ATOM 985 O O . LEU A 1 128 ? 6.284 4.229 -8.973 1.00 93.44 128 LEU A O 1
ATOM 989 N N . GLU A 1 129 ? 7.941 3.049 -9.928 1.00 95.62 129 GLU A N 1
ATOM 990 C CA . GLU A 1 129 ? 8.295 2.238 -8.765 1.00 95.62 129 GLU A CA 1
ATOM 991 C C . GLU A 1 129 ? 8.717 3.111 -7.575 1.00 95.62 129 GLU A C 1
ATOM 993 O O . GLU A 1 129 ? 8.217 2.955 -6.458 1.00 95.62 129 GLU A O 1
ATOM 998 N N . SER A 1 130 ? 9.603 4.086 -7.807 1.00 94.50 130 SER A N 1
ATOM 999 C CA . SER A 1 130 ? 10.045 5.009 -6.754 1.00 94.50 130 SER A CA 1
ATOM 1000 C C . SER A 1 130 ? 8.918 5.924 -6.260 1.00 94.50 130 SER A C 1
ATOM 1002 O O . SER A 1 130 ? 8.819 6.176 -5.057 1.00 94.50 130 SER A O 1
ATOM 1004 N N . GLN A 1 131 ? 8.025 6.360 -7.152 1.00 94.06 131 GLN A N 1
ATOM 1005 C CA . GLN A 1 131 ? 6.857 7.163 -6.793 1.00 94.06 131 GLN A CA 1
ATOM 1006 C C . GLN A 1 131 ? 5.846 6.366 -5.959 1.00 94.06 131 GLN A C 1
ATOM 1008 O O . GLN A 1 131 ? 5.445 6.827 -4.890 1.00 94.06 131 GLN A O 1
ATOM 1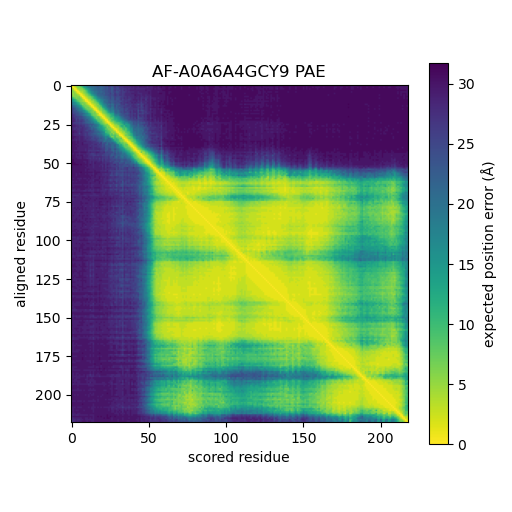013 N N . ALA A 1 132 ? 5.475 5.160 -6.397 1.00 95.06 132 ALA A N 1
ATOM 1014 C CA . ALA A 1 132 ? 4.566 4.281 -5.664 1.00 95.06 132 ALA A CA 1
ATOM 1015 C C . ALA A 1 132 ? 5.126 3.930 -4.279 1.00 95.06 132 ALA A C 1
ATOM 1017 O O . ALA A 1 132 ? 4.404 3.975 -3.281 1.00 95.06 132 ALA A O 1
ATOM 1018 N N . ARG A 1 133 ? 6.437 3.665 -4.193 1.00 95.69 133 ARG A N 1
ATOM 1019 C CA . ARG A 1 133 ? 7.129 3.429 -2.923 1.00 95.69 133 ARG A CA 1
ATOM 1020 C C . ARG A 1 133 ? 7.031 4.632 -1.989 1.00 95.69 133 ARG A C 1
ATOM 1022 O O . ARG A 1 133 ? 6.664 4.448 -0.834 1.00 95.69 133 ARG A O 1
ATOM 1029 N N . SER A 1 134 ? 7.316 5.839 -2.481 1.00 94.25 134 SER A N 1
ATOM 1030 C CA . SER A 1 134 ? 7.218 7.067 -1.683 1.00 94.25 134 SER A CA 1
ATOM 1031 C C . SER A 1 134 ? 5.797 7.292 -1.158 1.00 94.25 134 SER A C 1
ATOM 1033 O O . SER A 1 134 ? 5.622 7.535 0.038 1.00 94.25 134 SER A O 1
ATOM 1035 N N . LEU A 1 135 ? 4.790 7.129 -2.022 1.00 95.06 135 LEU A N 1
ATOM 1036 C CA . LEU A 1 135 ? 3.378 7.272 -1.665 1.00 95.06 135 LEU A CA 1
ATOM 1037 C C . LEU A 1 135 ? 2.950 6.272 -0.591 1.00 95.06 135 LEU A C 1
ATOM 1039 O O . LEU A 1 135 ? 2.252 6.655 0.346 1.00 95.06 135 LEU A O 1
ATOM 1043 N N . LEU A 1 136 ? 3.398 5.016 -0.697 1.00 95.56 136 LEU A N 1
ATOM 1044 C CA . LEU A 1 136 ? 3.078 3.983 0.285 1.00 95.56 136 LEU A CA 1
ATOM 1045 C C . LEU A 1 136 ? 3.710 4.317 1.630 1.00 95.56 136 LEU A C 1
ATOM 1047 O O . LEU A 1 136 ? 3.022 4.362 2.644 1.00 95.56 136 LEU A O 1
ATOM 1051 N N . THR A 1 137 ? 5.008 4.625 1.637 1.00 94.06 137 THR A N 1
ATOM 1052 C CA . THR A 1 137 ? 5.735 4.930 2.874 1.00 94.06 137 THR A CA 1
ATOM 1053 C C . THR A 1 137 ? 5.232 6.193 3.568 1.00 94.06 137 THR A C 1
ATOM 1055 O O . THR A 1 137 ? 5.245 6.245 4.791 1.00 94.06 137 THR A O 1
ATOM 1058 N N . ALA A 1 138 ? 4.709 7.175 2.825 1.00 94.12 138 ALA A N 1
ATOM 1059 C CA . ALA A 1 138 ? 4.138 8.396 3.396 1.00 94.12 138 ALA A CA 1
ATOM 1060 C C . ALA A 1 138 ? 2.871 8.152 4.240 1.00 94.12 138 ALA A C 1
ATOM 1062 O O . ALA A 1 138 ? 2.455 9.029 5.004 1.00 94.12 138 ALA A O 1
ATOM 1063 N N . ARG A 1 139 ? 2.243 6.976 4.103 1.00 94.38 139 ARG A N 1
ATOM 1064 C CA . ARG A 1 139 ? 1.058 6.574 4.874 1.00 94.38 139 ARG A CA 1
ATOM 1065 C C . ARG A 1 139 ? 1.387 5.715 6.095 1.00 94.38 139 ARG A C 1
ATOM 1067 O O . ARG A 1 139 ? 0.467 5.371 6.833 1.00 94.38 139 ARG A O 1
ATOM 1074 N N . LEU A 1 140 ? 2.661 5.390 6.314 1.00 93.44 140 LEU A N 1
ATOM 1075 C CA . LEU A 1 140 ? 3.123 4.531 7.403 1.00 93.44 140 LEU A CA 1
ATOM 1076 C C . LEU A 1 140 ? 3.791 5.357 8.507 1.00 93.44 140 LEU A C 1
ATOM 1078 O O . LEU A 1 140 ? 4.339 6.427 8.250 1.00 93.44 140 LEU A O 1
ATOM 1082 N N . ASP A 1 141 ? 3.780 4.836 9.732 1.00 91.94 141 ASP A N 1
ATOM 1083 C CA . ASP A 1 141 ? 4.656 5.330 10.793 1.00 91.94 141 ASP A CA 1
ATOM 1084 C C . ASP A 1 141 ? 6.111 4.880 10.572 1.00 91.94 141 ASP A C 1
ATOM 1086 O O . ASP A 1 141 ? 6.376 3.873 9.907 1.00 91.94 141 ASP A O 1
ATOM 1090 N N . ASP A 1 142 ? 7.064 5.601 11.169 1.00 91.38 142 ASP A N 1
ATOM 1091 C CA . ASP A 1 142 ? 8.500 5.372 10.963 1.00 91.38 142 ASP A CA 1
ATOM 1092 C C . ASP A 1 142 ? 8.938 3.944 11.304 1.00 91.38 142 ASP A C 1
ATOM 1094 O O . ASP A 1 142 ? 9.770 3.349 10.609 1.00 91.38 142 ASP A O 1
ATOM 1098 N N . ARG A 1 143 ? 8.368 3.361 12.365 1.00 90.19 143 ARG A N 1
ATOM 1099 C CA . ARG A 1 143 ? 8.738 2.020 12.825 1.00 90.19 143 ARG A CA 1
ATOM 1100 C C . ARG A 1 143 ? 8.268 0.975 11.824 1.00 90.19 143 ARG A C 1
ATOM 1102 O O . ARG A 1 143 ? 9.036 0.071 11.479 1.00 90.19 143 ARG A O 1
ATOM 1109 N N . LEU A 1 144 ? 7.024 1.084 11.365 1.00 89.94 144 LEU A N 1
ATOM 1110 C CA . LEU A 1 144 ? 6.473 0.185 10.363 1.00 89.94 144 LEU A CA 1
ATOM 1111 C C . LEU A 1 144 ? 7.203 0.344 9.032 1.00 89.94 144 LEU A C 1
ATOM 1113 O O . LEU A 1 144 ? 7.643 -0.664 8.482 1.00 89.94 144 LEU A O 1
ATOM 1117 N N . MET A 1 145 ? 7.430 1.583 8.582 1.00 93.44 145 MET A N 1
ATOM 1118 C CA . MET A 1 145 ? 8.203 1.910 7.382 1.00 93.44 145 MET A CA 1
ATOM 1119 C C . MET A 1 145 ? 9.574 1.222 7.393 1.00 93.44 145 MET A C 1
ATOM 1121 O O . MET A 1 145 ? 9.900 0.478 6.466 1.00 93.44 145 MET A O 1
ATOM 1125 N N . CYS A 1 146 ? 10.359 1.397 8.463 1.00 93.06 146 CYS A N 1
ATOM 1126 C CA . CYS A 1 146 ? 11.674 0.764 8.596 1.00 93.06 146 CYS A CA 1
ATOM 1127 C C . CYS A 1 146 ? 11.590 -0.765 8.496 1.00 93.06 146 CYS A C 1
ATOM 1129 O O . CYS A 1 146 ? 12.429 -1.401 7.851 1.00 93.06 146 CYS A O 1
ATOM 1131 N N . LYS A 1 147 ? 10.568 -1.364 9.119 1.00 92.38 147 LYS A N 1
ATOM 1132 C CA . LYS A 1 147 ? 10.369 -2.815 9.134 1.00 92.38 147 LYS A CA 1
ATOM 1133 C C . LYS A 1 147 ? 10.028 -3.360 7.746 1.00 92.38 147 LYS A C 1
ATOM 1135 O O . LYS A 1 147 ? 10.657 -4.324 7.316 1.00 92.38 147 LYS A O 1
ATOM 1140 N N . VAL A 1 148 ? 9.080 -2.742 7.038 1.00 93.44 148 VAL A N 1
ATOM 1141 C CA . VAL A 1 148 ? 8.618 -3.226 5.724 1.00 93.44 148 VAL A CA 1
ATOM 1142 C C . VAL A 1 148 ? 9.592 -2.903 4.592 1.00 93.44 148 VAL A C 1
ATOM 1144 O O . VAL A 1 148 ? 9.634 -3.626 3.601 1.00 93.44 148 VAL A O 1
ATOM 1147 N N . MET A 1 149 ? 10.417 -1.860 4.725 1.00 94.31 149 MET A N 1
ATOM 1148 C CA . MET A 1 149 ? 11.440 -1.519 3.729 1.00 94.31 149 MET A CA 1
ATOM 1149 C C . MET A 1 149 ? 12.685 -2.405 3.817 1.00 94.31 149 MET A C 1
ATOM 1151 O O . MET A 1 149 ? 13.410 -2.542 2.827 1.00 94.31 149 MET A O 1
ATOM 1155 N N . LYS A 1 150 ? 12.958 -3.005 4.981 1.00 93.44 150 LYS A N 1
ATOM 1156 C CA . LYS A 1 150 ? 14.154 -3.822 5.189 1.00 93.44 150 LYS A CA 1
ATOM 1157 C C . LYS A 1 150 ? 14.148 -5.034 4.253 1.00 93.44 150 LYS A C 1
ATOM 1159 O O . LYS A 1 150 ? 13.273 -5.899 4.328 1.00 93.44 150 LYS A O 1
ATOM 1164 N N . GLY A 1 151 ? 15.150 -5.095 3.375 1.00 92.69 151 GLY A N 1
ATOM 1165 C CA 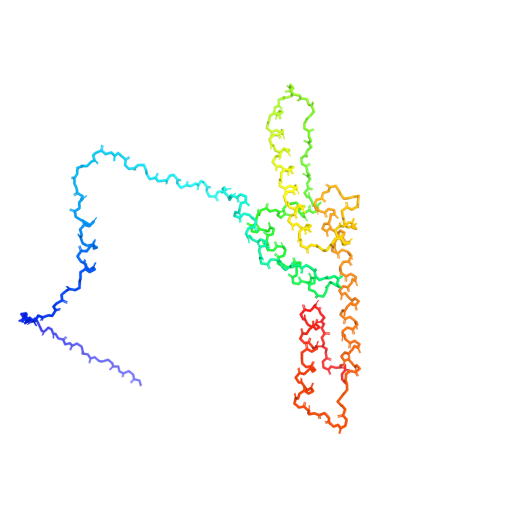. GLY A 1 151 ? 15.297 -6.164 2.384 1.00 92.69 151 GLY A CA 1
ATOM 1166 C C . GLY A 1 151 ? 14.204 -6.176 1.310 1.00 92.69 151 GLY A C 1
ATOM 1167 O O . GLY A 1 151 ? 13.945 -7.230 0.744 1.00 92.69 151 GLY A O 1
ATOM 1168 N N . SER A 1 152 ? 13.516 -5.054 1.082 1.00 94.75 152 SER A N 1
ATOM 1169 C CA . SER A 1 152 ? 12.491 -4.925 0.040 1.00 94.75 152 SER A CA 1
ATOM 1170 C C . SER A 1 152 ? 13.058 -4.212 -1.179 1.00 94.75 152 SER A C 1
ATOM 1172 O O . SER A 1 152 ? 13.550 -3.079 -1.082 1.00 94.75 152 SER A O 1
ATOM 1174 N N . THR A 1 153 ? 12.987 -4.885 -2.323 1.00 92.25 153 THR A N 1
ATOM 1175 C CA . THR A 1 153 ? 13.521 -4.389 -3.595 1.00 92.25 153 THR A CA 1
ATOM 1176 C C . THR A 1 153 ? 12.453 -3.663 -4.398 1.00 92.25 153 THR A C 1
ATOM 1178 O O . THR A 1 153 ? 12.727 -2.596 -4.943 1.00 92.25 153 THR A O 1
ATOM 1181 N N . ARG A 1 154 ? 11.227 -4.190 -4.378 1.00 95.19 154 ARG A N 1
ATOM 1182 C CA . ARG A 1 154 ? 10.059 -3.659 -5.078 1.00 95.19 154 ARG A CA 1
ATOM 1183 C C . ARG A 1 154 ? 9.035 -3.067 -4.122 1.00 95.19 154 ARG A C 1
ATOM 1185 O O . ARG A 1 154 ? 8.998 -3.425 -2.943 1.00 95.19 154 ARG A O 1
ATOM 1192 N N . VAL A 1 155 ? 8.160 -2.208 -4.638 1.00 96.94 155 VAL A N 1
ATOM 1193 C CA . VAL A 1 155 ? 6.981 -1.733 -3.903 1.00 96.94 155 VAL A CA 1
ATOM 1194 C C . VAL A 1 155 ? 6.048 -2.895 -3.551 1.00 96.94 155 VAL A C 1
ATOM 1196 O O . VAL A 1 155 ? 5.510 -2.918 -2.446 1.00 96.94 155 VAL A O 1
ATOM 1199 N N . LEU A 1 156 ? 5.963 -3.916 -4.411 1.00 96.81 156 LEU A N 1
ATOM 1200 C CA . LEU A 1 156 ? 5.255 -5.163 -4.117 1.00 96.81 156 LEU A CA 1
ATOM 1201 C C . LEU A 1 156 ? 5.794 -5.858 -2.858 1.00 96.81 156 LEU A C 1
ATOM 1203 O O . LEU A 1 156 ? 5.013 -6.277 -2.011 1.00 96.81 156 LEU A O 1
ATOM 1207 N N . ASP A 1 157 ? 7.117 -5.949 -2.697 1.00 96.38 157 ASP A N 1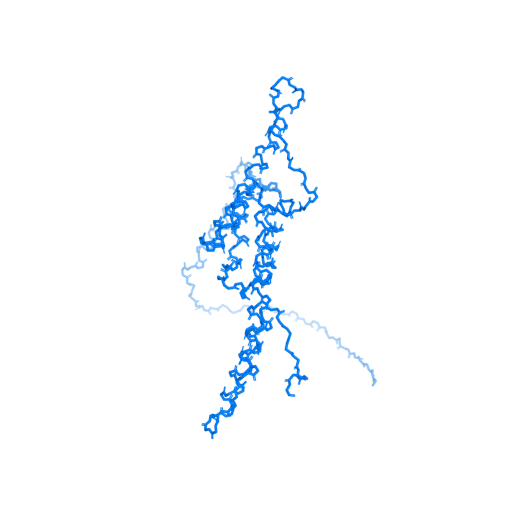
ATOM 1208 C CA . ASP A 1 157 ? 7.719 -6.612 -1.531 1.00 96.38 157 ASP A CA 1
ATOM 1209 C C . ASP A 1 157 ? 7.360 -5.867 -0.231 1.00 96.38 157 ASP A C 1
ATOM 1211 O O . ASP A 1 157 ? 7.127 -6.481 0.810 1.00 96.38 157 ASP A O 1
ATOM 1215 N N . ILE A 1 158 ? 7.301 -4.531 -0.298 1.00 96.19 158 ILE A N 1
ATOM 1216 C CA . ILE A 1 158 ? 6.864 -3.675 0.812 1.00 96.19 158 ILE A CA 1
ATOM 1217 C C . ILE A 1 158 ? 5.391 -3.936 1.116 1.00 96.19 158 ILE A C 1
ATOM 1219 O O . ILE A 1 158 ? 5.039 -4.117 2.278 1.00 96.19 158 ILE A O 1
ATOM 1223 N N . TRP A 1 159 ? 4.547 -3.976 0.085 1.00 96.06 159 TRP A N 1
ATOM 1224 C CA . TRP A 1 159 ? 3.114 -4.214 0.211 1.00 96.06 159 TRP A CA 1
ATOM 1225 C C . TRP A 1 159 ? 2.796 -5.577 0.829 1.00 96.06 159 TRP A C 1
ATOM 1227 O O . TRP A 1 159 ? 2.043 -5.643 1.794 1.00 96.06 159 TRP A O 1
ATOM 1237 N N . VAL A 1 160 ? 3.412 -6.656 0.343 1.00 95.00 160 VAL A N 1
ATOM 1238 C CA . VAL A 1 160 ? 3.197 -8.012 0.874 1.00 95.00 160 VAL A CA 1
ATOM 1239 C C . VAL A 1 160 ? 3.590 -8.085 2.350 1.00 95.00 160 VAL A C 1
ATOM 1241 O O . VAL A 1 160 ? 2.796 -8.534 3.174 1.00 95.00 160 VAL A O 1
ATOM 1244 N N . LYS A 1 161 ? 4.772 -7.564 2.710 1.00 93.94 161 LYS A N 1
ATOM 1245 C CA . LYS A 1 161 ? 5.213 -7.499 4.114 1.00 93.94 161 LYS A CA 1
ATOM 1246 C C . LYS A 1 161 ? 4.280 -6.651 4.971 1.00 93.94 161 LYS A C 1
ATOM 1248 O O . LYS A 1 161 ? 4.068 -6.965 6.138 1.00 93.94 161 LYS A O 1
ATOM 1253 N N . LEU A 1 162 ? 3.765 -5.552 4.423 1.00 92.94 162 LEU A N 1
ATOM 1254 C CA . LEU A 1 162 ? 2.829 -4.678 5.116 1.00 92.94 162 LEU A CA 1
ATOM 1255 C C . LEU A 1 162 ? 1.527 -5.419 5.430 1.00 92.94 162 LEU A C 1
ATOM 1257 O O . LEU A 1 162 ? 1.096 -5.411 6.579 1.00 92.94 162 LEU A O 1
ATOM 1261 N N . VAL A 1 163 ? 0.946 -6.086 4.431 1.00 91.38 163 VAL A N 1
ATOM 1262 C CA . VAL A 1 163 ? -0.298 -6.848 4.582 1.00 91.38 163 VAL A CA 1
ATOM 1263 C C . VAL A 1 163 ? -0.132 -7.965 5.607 1.00 91.38 163 VAL A C 1
ATOM 1265 O O . VAL A 1 163 ? -0.940 -8.055 6.521 1.00 91.38 163 VAL A O 1
ATOM 1268 N N . GLU A 1 164 ? 0.947 -8.745 5.528 1.00 89.44 164 GLU A N 1
ATOM 1269 C CA . GLU A 1 164 ? 1.231 -9.822 6.486 1.00 89.44 164 GLU A CA 1
ATOM 1270 C C . GLU A 1 164 ? 1.353 -9.299 7.928 1.00 89.44 164 GLU A C 1
ATOM 1272 O O . GLU A 1 164 ? 0.783 -9.859 8.861 1.00 89.44 164 GLU A O 1
ATOM 1277 N N . GLN A 1 165 ? 2.070 -8.188 8.127 1.00 85.44 165 GLN A N 1
ATOM 1278 C CA . GLN A 1 165 ? 2.264 -7.605 9.457 1.00 85.44 165 GLN A CA 1
ATOM 1279 C C . GLN A 1 165 ? 0.985 -7.032 10.059 1.00 85.44 165 GLN A C 1
ATOM 1281 O O . GLN A 1 165 ? 0.840 -7.024 11.281 1.00 85.44 165 GLN A O 1
ATOM 1286 N N . LEU A 1 166 ? 0.116 -6.470 9.225 1.00 85.06 166 LEU A N 1
ATOM 1287 C CA . LEU A 1 166 ? -1.068 -5.764 9.692 1.00 85.06 166 LEU A CA 1
ATOM 1288 C C . LEU A 1 166 ? -2.279 -6.655 9.801 1.00 85.06 166 LEU A C 1
ATOM 1290 O O . LEU A 1 166 ? -3.060 -6.415 10.703 1.00 85.06 166 LEU A O 1
ATOM 1294 N N . GLN A 1 167 ? -2.390 -7.690 8.974 1.00 81.94 167 GLN A N 1
ATOM 1295 C CA . GLN A 1 167 ? -3.461 -8.666 9.097 1.00 81.94 167 GLN A CA 1
ATOM 1296 C C . GLN A 1 167 ? -3.421 -9.357 10.467 1.00 81.94 167 GLN A C 1
ATOM 1298 O O . GLN A 1 167 ? -4.411 -9.354 11.189 1.00 81.94 167 GLN A O 1
ATOM 1303 N N . VAL A 1 168 ? -2.238 -9.811 10.898 1.00 77.88 168 VAL A N 1
ATOM 1304 C CA . VAL A 1 168 ? -2.064 -10.396 12.240 1.00 77.88 168 VAL A CA 1
ATOM 1305 C C . VAL A 1 168 ? -2.400 -9.386 13.341 1.00 77.88 168 VAL A C 1
ATOM 1307 O O . VAL A 1 168 ? -3.018 -9.723 14.344 1.00 77.88 168 VAL A O 1
ATOM 1310 N N . LYS A 1 169 ? -1.992 -8.123 13.176 1.00 78.06 169 LYS A N 1
ATOM 1311 C CA . LYS A 1 169 ? -2.268 -7.083 14.175 1.00 78.06 169 LYS A CA 1
ATOM 1312 C C . LYS A 1 169 ? -3.736 -6.675 14.224 1.00 78.06 169 LYS A C 1
ATOM 1314 O O . LYS A 1 169 ? -4.216 -6.413 15.317 1.00 78.06 169 LYS A O 1
ATOM 1319 N N . SER A 1 170 ? -4.417 -6.593 13.082 1.00 79.88 170 SER A N 1
ATOM 1320 C CA . SER A 1 170 ? -5.838 -6.260 13.028 1.00 79.88 170 SER A CA 1
ATOM 1321 C C . SER A 1 170 ? -6.666 -7.372 13.655 1.00 79.88 170 SER A C 1
ATOM 1323 O O . SER A 1 170 ? -7.554 -7.067 14.430 1.00 79.88 170 SER A O 1
ATOM 1325 N N . GLU A 1 171 ? -6.324 -8.643 13.421 1.00 82.44 171 GLU A N 1
ATOM 1326 C CA . GLU A 1 171 ? -6.994 -9.783 14.067 1.00 82.44 171 GLU A CA 1
ATOM 1327 C C . GLU A 1 171 ? -6.845 -9.747 15.598 1.00 82.44 171 GLU A C 1
ATOM 1329 O O . GLU A 1 171 ? -7.824 -9.929 16.323 1.00 82.44 171 GLU A O 1
ATOM 1334 N N . ILE A 1 172 ? -5.641 -9.442 16.100 1.00 83.31 172 ILE A N 1
ATOM 1335 C CA . ILE A 1 172 ? -5.407 -9.261 17.543 1.00 83.31 172 ILE A CA 1
ATOM 1336 C C . ILE A 1 172 ? -6.185 -8.050 18.070 1.00 83.31 172 ILE A C 1
ATOM 1338 O O . ILE A 1 172 ? -6.856 -8.162 19.086 1.00 83.31 172 ILE A O 1
ATOM 1342 N N . ALA A 1 173 ? -6.135 -6.910 17.376 1.00 83.69 173 ALA A N 1
ATOM 1343 C CA . ALA A 1 173 ? -6.832 -5.700 17.805 1.00 83.69 173 ALA A CA 1
ATOM 1344 C C . ALA A 1 173 ? -8.356 -5.891 17.854 1.00 83.69 173 ALA A C 1
ATOM 1346 O O . ALA A 1 173 ? -8.976 -5.460 18.816 1.00 83.69 173 ALA A O 1
ATOM 1347 N N . ILE A 1 174 ? -8.937 -6.569 16.859 1.00 85.12 174 ILE A N 1
ATOM 1348 C CA . ILE A 1 174 ? -10.359 -6.938 16.841 1.00 85.12 174 ILE A CA 1
ATOM 1349 C C . ILE A 1 174 ? -10.683 -7.858 18.023 1.00 85.12 174 ILE A C 1
ATOM 1351 O O . ILE A 1 174 ? -11.701 -7.670 18.680 1.00 85.12 174 ILE A O 1
ATOM 1355 N N . SER A 1 175 ? -9.816 -8.832 18.321 1.00 86.19 175 SER A N 1
ATOM 1356 C CA . SER A 1 175 ? -10.009 -9.737 19.462 1.00 86.19 175 SER A CA 1
ATOM 1357 C C . SER A 1 175 ? -9.970 -8.993 20.801 1.00 86.19 175 SER A C 1
ATOM 1359 O O . SER A 1 175 ? -10.803 -9.255 21.661 1.00 86.19 175 SER A O 1
ATOM 1361 N N . ASP A 1 176 ? -9.041 -8.048 20.965 1.00 87.44 176 ASP A N 1
ATOM 1362 C CA . ASP A 1 176 ? -8.953 -7.205 22.163 1.00 87.44 176 ASP A CA 1
ATOM 1363 C C . ASP A 1 176 ? -10.201 -6.311 22.299 1.00 87.44 176 ASP A C 1
ATOM 1365 O O . ASP A 1 176 ? -10.789 -6.246 23.372 1.00 87.44 176 ASP A O 1
ATOM 1369 N N . MET A 1 177 ? -10.652 -5.680 21.205 1.00 88.25 177 MET A N 1
ATOM 1370 C CA . MET A 1 177 ? -11.874 -4.858 21.184 1.00 88.25 177 MET A CA 1
ATOM 1371 C C . MET A 1 177 ? -13.116 -5.671 21.564 1.00 88.25 177 MET A C 1
ATOM 1373 O O . MET A 1 177 ? -13.922 -5.215 22.370 1.00 88.25 177 MET A O 1
ATOM 1377 N N . LYS A 1 178 ? -13.248 -6.894 21.033 1.00 88.06 178 LYS A N 1
ATOM 1378 C CA . LYS A 1 178 ? -14.317 -7.822 21.421 1.00 88.06 178 LYS A CA 1
ATOM 1379 C C . LYS A 1 178 ? -14.250 -8.189 22.897 1.00 88.06 178 LYS A C 1
ATOM 1381 O O . LYS A 1 178 ? -15.269 -8.152 23.570 1.00 88.06 178 LYS A O 1
ATOM 1386 N N . ALA A 1 179 ? -13.064 -8.510 23.410 1.00 89.81 179 ALA A N 1
ATOM 1387 C CA . ALA A 1 179 ? -12.899 -8.865 24.815 1.00 89.81 179 ALA A CA 1
ATOM 1388 C C . ALA A 1 179 ? -13.234 -7.694 25.755 1.00 89.81 179 ALA A C 1
ATOM 1390 O O . ALA A 1 179 ? -13.779 -7.925 26.835 1.00 89.81 179 ALA A O 1
ATOM 1391 N N . ASP A 1 180 ? -12.909 -6.460 25.358 1.00 89.06 180 ASP A N 1
ATOM 1392 C CA . ASP A 1 180 ? -13.273 -5.247 26.093 1.00 89.06 180 ASP A CA 1
ATOM 1393 C C . ASP A 1 180 ? -14.794 -5.019 26.066 1.00 89.06 180 ASP A C 1
ATOM 1395 O O . ASP A 1 180 ? -15.376 -4.711 27.106 1.00 89.06 180 ASP A O 1
ATOM 1399 N N . TRP A 1 181 ? -15.442 -5.235 24.914 1.00 90.31 181 TRP A N 1
ATOM 1400 C CA . TRP A 1 181 ? -16.899 -5.168 24.764 1.00 90.31 181 TRP A CA 1
ATOM 1401 C C . TRP A 1 181 ? -17.626 -6.251 25.580 1.00 90.31 181 TRP A C 1
ATOM 1403 O O . TRP A 1 181 ? -18.523 -5.936 26.350 1.00 90.31 181 TRP A O 1
ATOM 1413 N N . GLU A 1 182 ? -17.185 -7.511 25.542 1.00 87.69 182 GLU A N 1
ATOM 1414 C CA . GLU A 1 182 ? -17.767 -8.604 26.345 1.00 87.69 182 GLU A CA 1
ATOM 1415 C C . GLU A 1 182 ? -17.651 -8.362 27.863 1.00 87.69 182 GLU A C 1
ATOM 1417 O O . GLU A 1 182 ? -18.468 -8.832 28.658 1.00 87.69 182 GLU A O 1
ATOM 1422 N N . GLN A 1 183 ? -16.614 -7.638 28.292 1.00 88.81 183 GLN A N 1
ATOM 1423 C CA . GLN A 1 183 ? -16.410 -7.254 29.691 1.00 88.81 183 GLN A CA 1
ATOM 1424 C C . GLN A 1 183 ? -17.147 -5.961 30.068 1.00 88.81 183 GLN A C 1
ATOM 1426 O O . GLN A 1 183 ? -17.233 -5.624 31.258 1.00 88.81 183 GLN A O 1
ATOM 1431 N N . HIS A 1 184 ? -17.676 -5.234 29.084 1.00 88.81 184 HIS A N 1
ATOM 1432 C CA . HIS A 1 184 ? -18.407 -3.998 29.289 1.00 88.81 184 HIS A CA 1
ATOM 1433 C C . HIS A 1 184 ? -19.752 -4.301 29.958 1.00 88.81 184 HIS A C 1
ATOM 1435 O O . HIS A 1 184 ? -20.611 -5.001 29.433 1.00 88.81 184 HIS A O 1
ATOM 1441 N N . THR A 1 185 ? -19.937 -3.808 31.185 1.00 87.31 185 THR A N 1
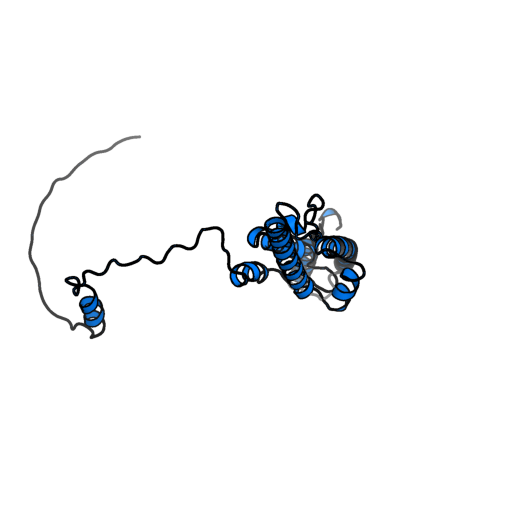ATOM 1442 C CA . THR A 1 185 ? -21.123 -4.120 31.994 1.00 87.31 185 THR A CA 1
ATOM 1443 C C . THR A 1 185 ? -21.771 -2.862 32.548 1.00 87.31 185 THR A C 1
ATOM 1445 O O . THR A 1 185 ? -21.104 -1.944 33.031 1.00 87.31 185 THR A O 1
ATOM 1448 N N . CYS A 1 186 ? -23.106 -2.830 32.526 1.00 87.19 186 CYS A N 1
ATOM 1449 C CA . CYS A 1 186 ? -23.865 -1.706 33.058 1.00 87.19 186 CYS A CA 1
ATOM 1450 C C . CYS A 1 186 ? -23.770 -1.680 34.590 1.00 87.19 186 CYS A C 1
ATOM 1452 O O . CYS A 1 186 ? -24.346 -2.514 35.296 1.00 87.19 186 CYS A O 1
ATOM 1454 N N . GLY A 1 187 ? -23.059 -0.688 35.125 1.00 88.00 187 GLY A N 1
ATOM 1455 C CA . GLY A 1 187 ? -22.932 -0.495 36.565 1.00 88.00 187 GLY A CA 1
ATOM 1456 C C . GLY A 1 187 ? -24.267 -0.131 37.244 1.00 88.00 187 GLY A C 1
ATOM 1457 O O . GLY A 1 187 ? -25.150 0.464 36.626 1.00 88.00 187 GLY A O 1
ATOM 1458 N N . PRO A 1 188 ? -24.414 -0.381 38.560 1.00 79.25 188 PRO A N 1
ATOM 1459 C CA . PRO A 1 188 ? -25.686 -0.264 39.292 1.00 79.25 188 PRO A CA 1
ATOM 1460 C C . PRO A 1 188 ? -26.278 1.157 39.407 1.00 79.25 188 PRO A C 1
ATOM 1462 O O . PRO A 1 188 ? -27.323 1.333 40.031 1.00 79.25 188 PRO A O 1
ATOM 1465 N N . LYS A 1 189 ? -25.614 2.186 38.865 1.00 82.56 189 LYS A N 1
ATOM 1466 C CA . LYS A 1 189 ? -26.061 3.594 38.873 1.00 82.56 189 LYS A CA 1
ATOM 1467 C C . LYS A 1 189 ? -25.804 4.321 37.546 1.00 82.56 189 LYS A C 1
ATOM 1469 O O . LYS A 1 189 ? -25.858 5.548 37.517 1.00 82.56 189 LYS A O 1
ATOM 1474 N N . VAL A 1 190 ? -25.471 3.588 36.486 1.00 85.06 190 VAL A N 1
ATOM 1475 C CA . VAL A 1 190 ? -25.210 4.168 35.163 1.00 85.06 190 VAL A CA 1
ATOM 1476 C C . VAL A 1 190 ? -26.545 4.432 34.462 1.00 85.06 190 VAL A C 1
ATOM 1478 O O . VAL A 1 190 ? -27.519 3.706 34.668 1.00 85.06 190 VAL A O 1
ATOM 1481 N N . ASN A 1 191 ? -26.616 5.507 33.677 1.00 91.12 191 ASN A N 1
ATOM 1482 C CA . ASN A 1 191 ? -27.765 5.765 32.819 1.00 91.12 191 ASN A CA 1
ATOM 1483 C C . ASN A 1 191 ? -27.787 4.722 31.697 1.00 91.12 191 ASN A C 1
ATOM 1485 O O . ASN A 1 191 ? -26.848 4.641 30.913 1.00 91.12 191 ASN A O 1
ATOM 1489 N N . LEU A 1 192 ? -28.870 3.951 31.613 1.00 88.56 192 LEU A N 1
ATOM 1490 C CA . LEU A 1 192 ? -29.009 2.888 30.621 1.00 88.56 192 LEU A CA 1
ATOM 1491 C C . LEU A 1 192 ? -28.919 3.406 29.178 1.00 88.56 192 LEU A C 1
ATOM 1493 O O . LEU A 1 192 ? -28.394 2.707 28.325 1.00 88.56 192 LEU A O 1
ATOM 1497 N N . ILE A 1 193 ? -29.419 4.612 28.897 1.00 90.00 193 ILE A N 1
ATOM 1498 C CA . ILE A 1 193 ? -29.361 5.185 27.545 1.00 90.00 193 ILE A CA 1
ATOM 1499 C C . ILE A 1 193 ? -27.920 5.506 27.155 1.00 90.00 193 ILE A C 1
ATOM 1501 O O . ILE A 1 193 ? -27.513 5.188 26.043 1.00 90.00 193 ILE A O 1
ATOM 1505 N N . ASP A 1 194 ? -27.159 6.093 28.077 1.00 89.94 194 ASP A N 1
ATOM 1506 C CA . ASP A 1 194 ? -25.758 6.438 27.833 1.00 89.94 194 ASP A CA 1
ATOM 1507 C C . ASP A 1 194 ? -24.922 5.155 27.690 1.00 89.94 194 ASP A C 1
ATOM 1509 O O . ASP A 1 194 ? -24.134 5.041 26.760 1.00 89.94 194 ASP A O 1
ATOM 1513 N N . PHE A 1 195 ? -25.184 4.145 28.531 1.00 90.25 195 PHE A N 1
ATOM 1514 C CA . PHE A 1 195 ? -24.545 2.829 28.432 1.00 90.25 195 PHE A CA 1
ATOM 1515 C C . PHE A 1 195 ? -24.813 2.143 27.087 1.00 90.25 195 PHE A C 1
ATOM 1517 O O . PHE A 1 195 ? -23.881 1.652 26.468 1.00 90.25 195 PHE A O 1
ATOM 1524 N N . LEU A 1 196 ? -26.065 2.118 26.614 1.00 90.25 196 LEU A N 1
ATOM 1525 C CA . LEU A 1 196 ? -26.404 1.508 25.321 1.00 90.25 196 LEU A CA 1
ATOM 1526 C C . LEU A 1 196 ? -25.800 2.273 24.136 1.00 90.25 196 LEU A C 1
ATOM 1528 O O . LEU A 1 196 ? -25.509 1.668 23.110 1.00 90.25 196 LEU A O 1
ATOM 1532 N N . ALA A 1 197 ? -25.625 3.591 24.258 1.00 91.19 197 ALA A N 1
ATOM 1533 C CA . ALA A 1 197 ? -24.949 4.384 23.237 1.00 91.19 197 ALA A CA 1
ATOM 1534 C C . ALA A 1 197 ? -23.446 4.064 23.177 1.00 91.19 197 ALA A C 1
ATOM 1536 O O . ALA A 1 197 ? -22.921 3.881 22.084 1.00 91.19 197 ALA A O 1
ATOM 1537 N N . GLU A 1 198 ? -22.781 3.955 24.333 1.00 89.62 198 GLU A N 1
ATOM 1538 C CA . GLU A 1 198 ? -21.378 3.524 24.424 1.00 89.62 198 GLU A CA 1
ATOM 1539 C C . GLU A 1 198 ? -21.200 2.083 23.923 1.00 89.62 198 GLU A C 1
ATOM 1541 O O . GLU A 1 198 ? -20.267 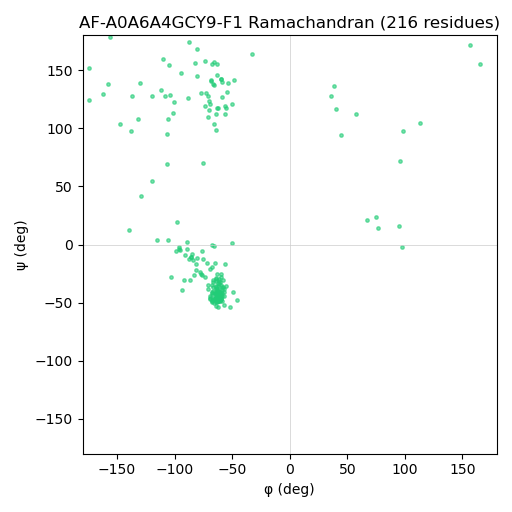1.800 23.178 1.00 89.62 198 GLU A O 1
ATOM 1546 N N . ASP A 1 199 ? -22.122 1.181 24.270 1.00 89.81 199 ASP A N 1
ATOM 1547 C CA . ASP A 1 199 ? -22.098 -0.212 23.814 1.00 89.81 199 ASP A CA 1
ATOM 1548 C C . ASP A 1 199 ? -22.194 -0.313 22.284 1.00 89.81 199 ASP A C 1
ATOM 1550 O O . ASP A 1 199 ? -21.397 -1.003 21.649 1.00 89.81 199 ASP A O 1
ATOM 1554 N N . GLN A 1 200 ? -23.104 0.457 21.675 1.00 90.00 200 GLN A N 1
ATOM 1555 C CA . GLN A 1 200 ? -23.218 0.535 20.219 1.00 90.00 200 GLN A CA 1
ATOM 1556 C C . GLN A 1 200 ? -21.963 1.137 19.573 1.00 90.00 200 GLN A C 1
ATOM 1558 O O . GLN A 1 200 ? -21.544 0.666 18.521 1.00 90.00 200 GLN A O 1
ATOM 1563 N N . GLU A 1 201 ? -21.340 2.147 20.188 1.00 91.75 201 GLU A N 1
ATOM 1564 C CA . GLU A 1 201 ? -20.084 2.722 19.688 1.00 91.75 201 GLU A CA 1
ATOM 1565 C C . GLU A 1 201 ? -18.960 1.673 19.666 1.00 91.75 201 GLU A C 1
ATOM 1567 O O . GLU A 1 201 ? -18.232 1.576 18.678 1.00 91.75 201 GLU A O 1
ATOM 1572 N N . MET A 1 202 ? -18.859 0.828 20.698 1.00 89.56 202 MET A N 1
ATOM 1573 C CA . MET A 1 202 ? -17.889 -0.274 20.731 1.00 89.56 202 MET A CA 1
ATOM 1574 C C . MET A 1 202 ? -18.148 -1.309 19.625 1.00 89.56 202 MET A C 1
ATOM 1576 O O . MET A 1 202 ? -17.200 -1.762 18.978 1.00 89.56 202 MET A O 1
ATOM 1580 N N . VAL A 1 203 ? -19.415 -1.658 19.367 1.00 88.31 203 VAL A N 1
ATOM 1581 C CA . VAL A 1 203 ? -19.796 -2.549 18.255 1.00 88.31 203 VAL A CA 1
ATOM 1582 C C . VAL A 1 203 ? -19.415 -1.929 16.910 1.00 88.31 203 VAL A C 1
ATOM 1584 O O . VAL A 1 203 ? -18.743 -2.577 16.105 1.00 88.31 203 VAL A O 1
ATOM 1587 N N . ASP A 1 204 ? -19.759 -0.659 16.692 1.00 87.44 204 ASP A N 1
ATOM 1588 C CA . ASP A 1 204 ? -19.432 0.068 15.466 1.00 87.44 204 ASP A CA 1
ATOM 1589 C C . ASP A 1 204 ? -17.906 0.120 15.242 1.00 87.44 204 ASP A C 1
ATOM 1591 O O . ASP A 1 204 ? -17.433 0.001 14.109 1.00 87.44 204 ASP A O 1
ATOM 1595 N N . GLU A 1 205 ? -17.098 0.278 16.296 1.00 86.44 205 GLU A N 1
ATOM 1596 C CA . GLU A 1 205 ? -15.633 0.230 16.199 1.00 86.44 205 GLU A CA 1
ATOM 1597 C C . GLU A 1 205 ? -15.112 -1.146 15.757 1.00 86.44 205 GLU A C 1
ATOM 1599 O O . GLU A 1 205 ? -14.221 -1.215 14.899 1.00 86.44 205 GLU A O 1
ATOM 1604 N N . ILE A 1 206 ? -15.672 -2.232 16.299 1.00 86.00 206 ILE A N 1
ATOM 1605 C CA . ILE A 1 206 ? -15.317 -3.608 15.923 1.00 86.00 206 ILE A CA 1
ATOM 1606 C C . ILE A 1 206 ? -15.669 -3.858 14.453 1.00 86.00 206 ILE A C 1
ATOM 1608 O O . ILE A 1 206 ? -14.822 -4.338 13.693 1.00 86.00 206 ILE A O 1
ATOM 1612 N N . GLU A 1 207 ? -16.878 -3.487 14.031 1.00 85.88 207 GLU A N 1
ATOM 1613 C CA . GLU A 1 207 ? -17.341 -3.656 12.651 1.00 85.88 207 GLU A CA 1
ATOM 1614 C C . GLU A 1 207 ? -16.504 -2.840 11.662 1.00 85.88 207 GLU A C 1
ATOM 1616 O O . GLU A 1 207 ? -16.056 -3.356 10.634 1.00 85.88 207 GLU A O 1
ATOM 1621 N N . ASN A 1 208 ? -16.191 -1.585 11.996 1.00 82.25 208 ASN A N 1
ATOM 1622 C CA . ASN A 1 208 ? -15.340 -0.729 11.168 1.00 82.25 208 ASN A CA 1
ATOM 1623 C C . ASN A 1 208 ? -13.899 -1.255 11.045 1.00 82.25 208 ASN A C 1
ATOM 1625 O O . ASN A 1 208 ? -13.233 -1.019 10.029 1.00 82.25 208 ASN A O 1
ATOM 1629 N N . ALA A 1 209 ? -13.402 -1.974 12.056 1.00 81.75 209 ALA A N 1
ATOM 1630 C CA . ALA A 1 209 ? -12.119 -2.670 11.990 1.00 81.75 209 ALA A CA 1
ATOM 1631 C C . ALA A 1 209 ? -12.175 -3.956 11.139 1.00 81.75 209 ALA A C 1
ATOM 1633 O O . ALA A 1 209 ? -11.122 -4.485 10.764 1.00 81.75 209 ALA A O 1
ATOM 1634 N N . GLY A 1 210 ? -13.376 -4.424 10.783 1.00 79.81 210 GLY A N 1
ATOM 1635 C CA . GLY A 1 210 ? -13.629 -5.649 10.024 1.00 79.81 210 GLY A CA 1
ATOM 1636 C C . GLY A 1 210 ? -13.926 -6.875 10.888 1.00 79.81 210 GLY A C 1
ATOM 1637 O O . GLY A 1 210 ? -13.810 -7.995 10.392 1.00 79.81 210 GLY A O 1
ATOM 1638 N N . GLY A 1 211 ? -14.241 -6.687 12.171 1.00 79.75 211 GLY A N 1
ATOM 1639 C CA . GLY A 1 211 ? -14.756 -7.739 13.042 1.00 79.75 211 GLY A CA 1
ATOM 1640 C C . GLY A 1 211 ? -16.262 -7.936 12.867 1.00 79.75 211 GLY A C 1
ATOM 1641 O O . GLY A 1 211 ? -16.968 -7.027 12.453 1.00 79.75 211 GLY A O 1
ATOM 1642 N N . GLU A 1 212 ? -16.760 -9.124 13.196 1.00 83.69 212 GLU A N 1
ATOM 1643 C CA . GLU A 1 212 ? -18.200 -9.414 13.233 1.00 83.69 212 GLU A CA 1
ATOM 1644 C C . GLU A 1 212 ? -18.634 -9.567 14.688 1.00 83.69 212 GLU A C 1
ATOM 1646 O O . GLU A 1 212 ? -18.026 -10.356 15.410 1.00 83.69 212 GLU A O 1
ATOM 1651 N N . VAL A 1 213 ? -19.672 -8.854 15.119 1.00 78.00 213 VAL A N 1
ATOM 1652 C CA . VAL A 1 213 ? -20.308 -9.041 16.430 1.00 78.00 213 VAL A CA 1
ATOM 1653 C C . VAL A 1 213 ? -21.621 -9.793 16.212 1.00 78.00 213 VAL A C 1
ATOM 1655 O O . VAL A 1 213 ? -22.404 -9.422 15.341 1.00 78.00 213 VAL A O 1
ATOM 1658 N N . SER A 1 214 ? -21.852 -10.888 16.943 1.00 73.69 214 SER A N 1
ATOM 1659 C CA . SER A 1 214 ? -23.095 -11.664 16.833 1.00 73.69 214 SER A CA 1
ATOM 1660 C C . SER A 1 214 ? -23.920 -11.528 18.105 1.00 73.69 214 SER A C 1
ATOM 1662 O O . SER A 1 214 ? -23.416 -11.793 19.192 1.00 73.69 214 SER A O 1
ATOM 1664 N N . ASP A 1 215 ? -25.222 -11.257 17.965 1.00 60.44 215 ASP A N 1
ATOM 1665 C CA . ASP A 1 215 ? -26.188 -11.222 19.079 1.00 60.44 215 ASP A CA 1
ATOM 1666 C C . ASP A 1 215 ? -26.240 -12.537 19.884 1.00 60.44 215 ASP A C 1
ATOM 1668 O O . ASP A 1 215 ? -26.766 -12.582 20.992 1.00 60.44 215 ASP A O 1
ATOM 1672 N N . SER A 1 216 ? -25.707 -13.633 19.332 1.00 54.56 216 SER A N 1
ATOM 1673 C CA . SER A 1 216 ? -25.589 -14.922 20.021 1.00 54.56 216 SER A CA 1
ATOM 1674 C C . SER A 1 216 ? -24.456 -14.994 21.053 1.00 54.56 216 SER A C 1
ATOM 1676 O O . SER A 1 216 ? -24.314 -16.036 21.690 1.00 54.56 216 SER A O 1
ATOM 1678 N N . GLU A 1 217 ? -23.614 -13.962 21.156 1.00 49.97 217 GLU A N 1
ATOM 1679 C CA . GLU A 1 217 ? -22.529 -13.856 22.146 1.00 49.97 217 GLU A CA 1
ATOM 1680 C C . GLU A 1 217 ? -22.997 -13.198 23.470 1.00 49.97 217 GLU A C 1
ATOM 1682 O O . GLU A 1 217 ? -22.200 -13.085 24.399 1.00 49.97 217 GLU A O 1
ATOM 1687 N N . PHE A 1 218 ? -24.292 -12.847 23.582 1.00 42.50 218 PHE A N 1
ATOM 1688 C CA . PHE A 1 218 ? -24.961 -12.344 24.797 1.00 42.50 218 PHE A CA 1
ATOM 1689 C C . PHE A 1 218 ? -25.500 -13.439 25.737 1.00 42.50 218 PHE A C 1
ATOM 1691 O O . PHE A 1 218 ? -26.055 -14.456 25.253 1.00 42.50 218 PHE A O 1
#

Secondary structure (DSSP, 8-state):
------------------------TTHHHHHSSSS--S----------PPPTT---HHHHHHTTTTSPPPPTT-TTHHHHHHHHHHHHHHTT-GGGG-TT--PPPPP--TTSTTHHHHHHHHHHHHHHHHHHHHHHHTTS-HHHHHHHHTT--SHHHHHHHHHHHHHHHHHHHHHHHHHHHHH----TTS-HHHHHHHHHHHHHHHHHHT----GGG-

Solvent-accessible surface area (backbone atoms only — not comparable to full-atom values): 13645 Å² total; per-residue (Å²): 131,90,79,90,89,82,90,84,82,89,86,91,85,86,82,87,82,88,87,87,83,85,84,63,86,68,64,67,64,66,62,65,73,76,74,77,82,82,90,73,99,61,88,81,77,69,80,76,75,73,66,96,81,69,76,48,74,66,64,39,53,55,50,48,70,79,37,59,68,55,46,97,62,19,52,45,44,55,58,33,53,54,41,43,54,52,22,31,53,79,46,69,45,47,65,62,66,39,90,84,56,76,80,74,63,81,71,84,54,85,85,45,92,59,33,70,60,46,40,50,51,28,53,52,49,54,51,52,44,55,51,53,36,50,59,54,48,73,33,45,49,72,70,59,37,57,59,29,49,60,94,39,88,48,51,35,48,27,49,54,47,43,50,60,61,35,53,59,34,26,54,50,46,39,51,52,51,48,55,53,52,75,67,60,70,89,55,100,83,59,59,66,69,61,50,54,52,53,52,49,51,53,50,51,52,32,44,66,41,70,39,85,88,59,85,84,80,112

Foldseek 3Di:
DDDDDDDDDDDDDDDDDDDDDDDDPPVVVVVVVPPPDDDDPDPPPDPDPPPPPDDDPVNLLVLLPPQAQADPLLLQVVVNVVSLCRSCVSSVNNLLQDPPRDQQDQDDDPPDVCNVVSNVSNVVRVVSFVSLLVSVLVSYDPVLSVVLPVVDDTPNSSVVSSCVVSVVSLVVVLVVLVVVLLVQDDDPPDDPVVSVVVSVVSQVSSVSSVHDDDPVSD

Radius of gyration: 32.21 Å; Cα contacts (8 Å, |Δi|>4): 128; chains: 1; bounding box: 88×67×79 Å